Protein 1OKR (pdb70)

B-factor: mean 33.73, std 15.04, range [2.0, 93.76]

Nearest PDB structures (foldseek):
  1okr-assembly1_A  TM=1.008E+00  e=1.753E-20  Staphylococcus aureus
  1sd6-assembly1_B  TM=9.297E-01  e=2.238E-18  Staphylococcus aureus
  1sax-assembly1_A  TM=9.447E-01  e=5.534E-18  Staphylococcus aureus subsp. aureus N315
  1xsd-assembly1_A-2  TM=9.158E-01  e=4.256E-13  Staphylococcus aureus
  1sd4-assembly1_B  TM=8.110E-01  e=1.765E-12  Staphylococcus aureus

CATH classification: 1.10.10.10 (+1 more: 1.10.4040.10)

Solvent-accessible surface area: 14774 Å² total

Radius of gyration: 21.18 Å; Cα contacts (8 Å, |Δi|>4): 228; chains: 2; bounding box: 71×47×47 Å

InterPro domains:
  IPR005650 BlaI transcriptional regulatory family [PF03965] (8-121)
  IPR005650 BlaI transcriptional regulatory family [PIRSF019455] (1-123)
  IPR036388 Winged helix-like DNA-binding domain superfamily [G3DSA:1.10.10.10] (3-77)
  IPR036390 Winged helix DNA-binding domain superfamily [SSF46785] (6-122)

Structure (mmCIF, N/CA/C/O backbone):
data_1OKR
#
_entry.id   1OKR
#
_cell.length_a   66.050
_cell.length_b   73.360
_cell.length_c   74.680
_cell.angle_alpha   90.00
_cell.angle_beta   90.00
_cell.angle_gamma   90.00
#
_symmetry.space_group_name_H-M   'P 21 21 21'
#
loop_
_entity.id
_entity.type
_entity.pdbx_description
1 polymer 'METHICILLIN RESISTANCE REGULATORY PROTEIN MECI'
2 non-polymer GLYCEROL
3 non-polymer 'CHLORIDE ION'
4 water water
#
loop_
_atom_site.group_PDB
_atom_site.id
_atom_site.type_symbol
_atom_site.label_atom_id
_atom_site.label_alt_id
_atom_site.label_comp_id
_atom_site.label_asym_id
_atom_site.label_entity_id
_atom_site.label_seq_id
_atom_site.pdbx_PDB_ins_code
_atom_site.Cartn_x
_atom_site.Cartn_y
_atom_site.Cartn_z
_atom_site.occupancy
_atom_site.B_iso_or_equiv
_atom_site.auth_seq_id
_atom_site.auth_comp_id
_atom_site.auth_asym_id
_atom_site.auth_atom_id
_atom_site.pdbx_PDB_model_num
ATOM 1 N N . LYS A 1 4 ? 11.915 46.653 41.017 1.00 79.24 4 LYS A N 1
ATOM 2 C CA . LYS A 1 4 ? 10.703 47.535 41.079 1.00 80.54 4 LYS A CA 1
ATOM 3 C C . LYS A 1 4 ? 9.452 46.653 41.322 1.00 80.99 4 LYS A C 1
ATOM 4 O O . LYS A 1 4 ? 9.078 46.392 42.475 1.00 81.09 4 LYS A O 1
ATOM 10 N N . THR A 1 5 ? 8.812 46.202 40.242 1.00 81.07 5 THR A N 1
ATOM 11 C CA . THR A 1 5 ? 7.868 45.084 40.296 1.00 80.33 5 THR A CA 1
ATOM 12 C C . THR A 1 5 ? 8.818 43.864 40.256 1.00 80.90 5 THR A C 1
ATOM 13 O O . THR A 1 5 ? 9.014 43.244 39.204 1.00 79.64 5 THR A O 1
ATOM 17 N N . TYR A 1 6 ? 9.395 43.544 41.427 1.00 80.33 6 TYR A N 1
ATOM 18 C CA . TYR A 1 6 ? 10.754 42.954 41.531 1.00 78.01 6 TYR A CA 1
ATOM 19 C C . TYR A 1 6 ? 11.100 41.618 40.797 1.00 70.93 6 TYR A C 1
ATOM 20 O O . TYR A 1 6 ? 10.990 41.549 39.566 1.00 65.31 6 TYR A O 1
ATOM 29 N N . GLU A 1 7 ? 11.561 40.600 41.530 1.00 64.20 7 GLU A N 1
ATOM 30 C CA . GLU A 1 7 ? 12.016 39.348 40.930 1.00 60.25 7 GLU A CA 1
ATOM 31 C C . GLU A 1 7 ? 10.830 38.371 40.818 1.00 55.27 7 GLU A C 1
ATOM 32 O O . GLU A 1 7 ? 9.864 38.464 41.592 1.00 53.51 7 GLU A O 1
ATOM 38 N N . ILE A 1 8 ? 10.917 37.444 39.855 1.00 48.05 8 ILE A N 1
ATOM 39 C CA . ILE A 1 8 ? 9.813 36.536 39.499 1.00 40.71 8 ILE A CA 1
ATOM 40 C C . ILE A 1 8 ? 10.275 35.299 38.709 1.00 35.21 8 ILE A C 1
ATOM 41 O O . ILE A 1 8 ? 10.870 35.386 37.651 1.00 37.85 8 ILE A O 1
ATOM 46 N N . SER A 1 9 ? 9.948 34.134 39.229 1.00 30.75 9 SER A N 1
ATOM 47 C CA . SER A 1 9 ? 10.513 32.890 38.773 1.00 27.76 9 SER A CA 1
ATOM 48 C C . SER A 1 9 ? 9.701 32.315 37.625 1.00 26.78 9 SER A C 1
ATOM 49 O O . SER A 1 9 ? 8.595 32.729 37.370 1.00 30.59 9 SER A O 1
ATOM 52 N N . SER A 1 10 ? 10.233 31.299 36.979 1.00 23.75 10 SER A N 1
ATOM 53 C CA . SER A 1 10 ? 9.563 30.699 35.876 1.00 26.23 10 SER A CA 1
ATOM 54 C C . SER A 1 10 ? 8.149 30.258 36.261 1.00 24.86 10 SER A C 1
ATOM 55 O O . SER A 1 10 ? 7.216 30.518 35.534 1.00 26.69 10 SER A O 1
ATOM 58 N N . ALA A 1 11 ? 7.987 29.586 37.397 1.00 24.85 11 ALA A N 1
ATOM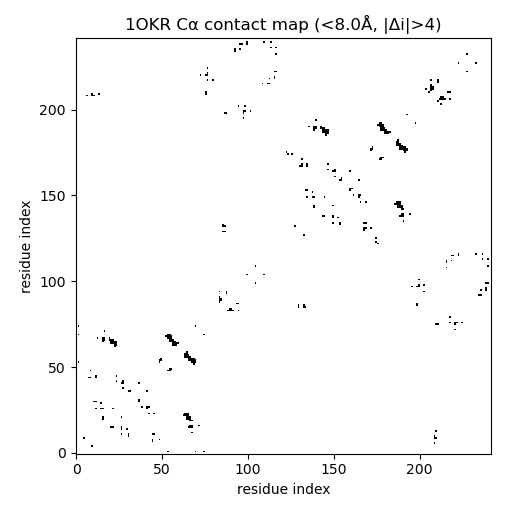 59 C CA . ALA A 1 11 ? 6.664 28.998 37.753 1.00 20.18 11 ALA A CA 1
ATOM 60 C C . ALA A 1 11 ? 5.655 30.058 38.164 1.00 17.97 11 ALA A C 1
ATOM 61 O O . ALA A 1 11 ? 4.490 29.877 37.992 1.00 24.71 11 ALA A O 1
ATOM 63 N N . GLU A 1 12 ? 6.128 31.146 38.753 1.00 18.67 12 GLU A N 1
ATOM 64 C CA . GLU A 1 12 ? 5.342 32.325 39.014 1.00 17.96 12 GLU A CA 1
ATOM 65 C C . GLU A 1 12 ? 4.861 32.975 37.729 1.00 18.93 12 GLU A C 1
ATOM 66 O O . GLU A 1 12 ? 3.756 33.461 37.638 1.00 14.14 12 GLU A O 1
ATOM 72 N N . TRP A 1 13 ? 5.694 33.001 36.705 1.00 21.60 13 TRP A N 1
ATOM 73 C CA . TRP A 1 13 ? 5.212 33.590 35.465 1.00 22.27 13 TRP A CA 1
ATOM 74 C C . TRP A 1 13 ? 3.951 32.860 35.011 1.00 20.17 13 TRP A C 1
ATOM 75 O O . TRP A 1 13 ? 3.089 33.430 34.420 1.00 19.35 13 TRP A O 1
ATOM 86 N N . GLU A 1 14 ? 3.878 31.575 35.284 1.00 16.91 14 GLU A N 1
ATOM 87 C CA . GLU A 1 14 ? 2.779 30.792 34.815 1.00 20.14 14 GLU A CA 1
ATOM 88 C C . GLU A 1 14 ? 1.493 31.058 35.525 1.00 20.16 14 GLU A C 1
ATOM 89 O O . GLU A 1 14 ? 0.405 31.041 34.926 1.00 26.28 14 GLU A O 1
ATOM 95 N N . VAL A 1 15 ? 1.612 31.218 36.833 1.00 21.37 15 VAL A N 1
ATOM 96 C CA . VAL A 1 15 ? 0.494 31.619 37.646 1.00 18.44 15 VAL A CA 1
ATOM 97 C C . VAL A 1 15 ? 0.118 33.020 37.233 1.00 15.92 15 VAL A C 1
ATOM 98 O O . VAL A 1 15 ? -1.038 33.255 36.956 1.00 13.04 15 VAL A O 1
ATOM 102 N N . MET A 1 16 ? 1.074 33.949 37.119 1.00 12.00 16 MET A N 1
ATOM 103 C CA . MET A 1 16 ? 0.687 35.309 36.764 1.00 14.41 16 MET A CA 1
ATOM 104 C C . MET A 1 16 ? -0.026 35.394 35.421 1.00 13.76 16 MET A C 1
ATOM 105 O O . MET A 1 16 ? -1.026 36.094 35.278 1.00 16.77 16 MET A O 1
ATOM 110 N N . ASN A 1 17 ? 0.442 34.623 34.458 1.00 16.01 17 ASN A N 1
ATOM 111 C CA . ASN A 1 17 ? -0.152 34.635 33.140 1.00 19.50 17 ASN A CA 1
ATOM 112 C C . ASN A 1 17 ? -1.582 34.168 33.162 1.00 15.99 17 ASN A C 1
ATOM 113 O O . ASN A 1 17 ? -2.362 34.629 32.374 1.00 17.45 17 ASN A O 1
ATOM 118 N N . ILE A 1 18 ? -1.915 33.275 34.079 1.00 16.00 18 ILE A N 1
ATOM 119 C CA . ILE A 1 18 ? -3.269 32.746 34.132 1.00 17.80 18 ILE A CA 1
ATOM 120 C C . ILE A 1 18 ? -4.168 33.816 34.713 1.00 17.67 18 ILE A C 1
ATOM 121 O O . ILE A 1 18 ? -5.244 34.080 34.195 1.00 24.35 18 ILE A O 1
ATOM 126 N N . ILE A 1 19 ? -3.702 34.427 35.787 1.00 17.56 19 ILE A N 1
ATOM 127 C CA . ILE A 1 19 ? -4.393 35.529 36.412 1.00 22.25 19 ILE A CA 1
ATOM 128 C C . ILE A 1 19 ? -4.662 36.727 35.472 1.00 24.58 19 ILE A C 1
ATOM 129 O O . ILE A 1 19 ? -5.779 37.205 35.412 1.00 23.12 19 ILE A O 1
ATOM 134 N N . TRP A 1 20 ? -3.663 37.199 34.730 1.00 25.92 20 TRP A N 1
ATOM 135 C CA . TRP A 1 20 ? -3.880 38.351 33.832 1.00 24.31 20 TRP A CA 1
ATOM 136 C C . TRP A 1 20 ? -4.855 38.053 32.731 1.00 26.49 20 TRP A C 1
ATOM 137 O O . TRP A 1 20 ? -5.570 38.947 32.273 1.00 30.64 20 TRP A O 1
ATOM 148 N N . MET A 1 21 ? -4.855 36.807 32.274 1.00 30.96 21 MET A N 1
ATOM 149 C CA . MET A 1 21 ? -5.774 36.387 31.216 1.00 35.10 21 MET A CA 1
ATOM 150 C C . MET A 1 21 ? -7.199 36.200 31.770 1.00 32.35 21 MET A C 1
ATOM 151 O O . MET A 1 21 ? -8.154 36.617 31.150 1.00 32.06 21 MET A O 1
ATOM 156 N N . LYS A 1 22 ? -7.335 35.641 32.966 1.00 30.56 22 LYS A N 1
ATOM 157 C CA . LYS A 1 22 ? -8.659 35.389 33.510 1.00 31.90 22 LYS A CA 1
ATOM 158 C C . LYS A 1 22 ? -9.179 36.568 34.338 1.00 31.60 22 LYS A C 1
ATOM 159 O O . LYS A 1 22 ? -10.367 36.591 34.650 1.00 28.89 22 LYS A O 1
ATOM 165 N N . LYS A 1 23 ? -8.315 37.540 34.677 1.00 30.46 23 LYS A N 1
ATOM 166 C CA . LYS A 1 23 ? -8.672 38.690 35.558 1.00 30.09 23 LYS A CA 1
ATOM 167 C C . LYS A 1 23 ? -8.929 38.377 37.052 1.00 29.84 23 LYS A C 1
ATOM 168 O O . LYS A 1 23 ? -8.326 39.023 37.919 1.00 27.69 23 LYS A O 1
ATOM 174 N N . TYR A 1 24 ? -9.866 37.461 37.349 1.00 29.60 24 TYR A N 1
ATOM 175 C CA . TYR A 1 24 ? -10.042 36.906 38.704 1.00 30.62 24 TYR A CA 1
ATOM 176 C C . TYR A 1 24 ? -9.978 35.380 38.616 1.00 31.65 24 TYR A C 1
ATOM 177 O O . TYR A 1 24 ? -10.606 34.792 37.747 1.00 35.10 24 TYR A O 1
ATOM 186 N N . ALA A 1 25 ? -9.217 34.733 39.490 1.00 27.36 25 ALA A N 1
ATOM 187 C CA . ALA A 1 25 ? -9.182 33.289 39.495 1.00 25.45 25 ALA A CA 1
ATOM 188 C C . ALA A 1 25 ? -8.941 32.731 40.884 1.00 25.60 25 ALA A C 1
ATOM 189 O O . ALA A 1 25 ? -8.050 33.219 41.585 1.00 24.33 25 ALA A O 1
ATOM 191 N N . SER A 1 26 ? -9.705 31.693 41.256 1.00 20.61 26 SER A N 1
ATOM 192 C CA . SER A 1 26 ? -9.469 30.962 42.494 1.00 21.57 26 SER A CA 1
ATOM 193 C C . SER A 1 26 ? -8.217 30.092 42.473 1.00 25.82 26 SER A C 1
ATOM 194 O O . SER A 1 26 ? -7.551 29.902 41.451 1.00 27.96 26 SER A O 1
ATOM 197 N N . ALA A 1 27 ? -7.891 29.568 43.642 1.00 27.57 27 ALA A N 1
ATOM 198 C CA . ALA A 1 27 ? -6.827 28.620 43.756 1.00 26.61 27 ALA A CA 1
ATOM 199 C C . ALA A 1 27 ? -7.113 27.437 42.826 1.00 26.91 27 ALA A C 1
ATOM 200 O O . ALA A 1 27 ? -6.271 27.074 41.981 1.00 25.70 27 ALA A O 1
ATOM 202 N N . ASN A 1 28 ? -8.294 26.840 42.985 1.00 23.77 28 ASN A N 1
ATOM 203 C CA . ASN A 1 28 ? -8.639 25.621 42.242 1.00 20.66 28 ASN A CA 1
ATOM 204 C C . ASN A 1 28 ? -8.642 25.819 40.732 1.00 16.39 28 ASN A C 1
ATOM 205 O O . ASN A 1 28 ? -8.264 24.926 39.974 1.00 16.61 28 ASN A O 1
ATOM 210 N N . ASN A 1 29 ? -8.975 27.022 40.291 1.00 18.32 29 ASN A N 1
ATOM 211 C CA . ASN A 1 29 ? -8.851 27.366 38.872 1.00 19.53 29 ASN A CA 1
ATOM 212 C C . ASN A 1 29 ? -7.392 27.289 38.496 1.00 22.64 29 ASN A C 1
ATOM 213 O O . ASN A 1 29 ? -7.054 26.598 37.543 1.00 27.48 29 ASN A O 1
ATOM 218 N N . ILE A 1 30 ? -6.531 27.974 39.260 1.00 17.83 30 ILE A N 1
ATOM 219 C CA . ILE A 1 30 ? -5.125 28.057 38.892 1.00 20.37 30 ILE A CA 1
ATOM 220 C C . ILE A 1 30 ? -4.515 26.666 38.842 1.00 21.21 30 ILE A C 1
ATOM 221 O O . ILE A 1 30 ? -3.743 26.371 37.949 1.00 21.68 30 ILE A O 1
ATOM 226 N N . ILE A 1 31 ? -4.911 25.813 39.784 1.00 22.58 31 ILE A N 1
ATOM 227 C CA . ILE A 1 31 ? -4.417 24.450 39.870 1.00 20.04 31 ILE A CA 1
ATOM 228 C C . ILE A 1 31 ? -4.839 23.746 38.616 1.00 21.76 31 ILE A C 1
ATOM 229 O O . ILE A 1 31 ? -4.030 23.063 38.013 1.00 21.49 31 ILE A O 1
ATOM 234 N N . GLU A 1 32 ? -6.114 23.895 38.227 1.00 21.00 32 GLU A N 1
ATOM 235 C CA . GLU A 1 32 ? -6.615 23.219 37.036 1.00 21.64 32 GLU A CA 1
ATOM 236 C C . GLU A 1 32 ? -5.817 23.547 35.759 1.00 24.83 32 GLU A C 1
ATOM 237 O O . GLU A 1 32 ? -5.380 22.622 35.042 1.00 28.10 32 GLU A O 1
ATOM 243 N N . GLU A 1 33 ? -5.626 24.841 35.473 1.00 22.79 33 GLU A N 1
ATOM 244 C CA . GLU A 1 33 ? -4.957 25.285 34.255 1.00 23.10 33 GLU A CA 1
ATOM 245 C C . GLU A 1 33 ? -3.497 24.907 34.276 1.00 26.50 33 GLU A C 1
ATOM 246 O O . GLU A 1 33 ? -2.948 24.393 33.296 1.00 29.39 33 GLU A O 1
ATOM 252 N N . ILE A 1 34 ? -2.836 25.201 35.388 1.00 25.70 34 ILE A N 1
ATOM 253 C CA . ILE A 1 34 ? -1.440 24.815 35.534 1.00 25.84 34 ILE A CA 1
ATOM 254 C C . ILE A 1 34 ? -1.281 23.343 35.231 1.00 26.23 34 ILE A C 1
ATOM 255 O O . ILE A 1 34 ? -0.323 22.953 34.538 1.00 24.32 34 ILE A O 1
ATOM 260 N N . GLN A 1 35 ? -2.248 22.531 35.682 1.00 25.20 35 GLN A N 1
ATOM 261 C CA . GLN A 1 35 ? -2.077 21.086 35.609 1.00 26.61 35 GLN A CA 1
ATOM 262 C C . GLN A 1 35 ? -2.351 20.511 34.216 1.00 25.45 35 GLN A C 1
ATOM 263 O O . GLN A 1 35 ? -2.076 19.348 33.965 1.00 23.96 35 GLN A O 1
ATOM 269 N N . MET A 1 36 ? -2.877 21.333 33.325 1.00 28.75 36 MET A N 1
ATOM 270 C CA . MET A 1 36 ? -3.029 20.965 31.912 1.00 35.60 36 MET A CA 1
ATOM 271 C C . MET A 1 36 ? -1.659 20.770 31.239 1.00 36.94 36 MET A C 1
ATOM 272 O O . MET A 1 36 ? -1.529 19.903 30.387 1.00 36.69 36 MET A O 1
ATOM 277 N N . GLN A 1 37 ? -0.637 21.526 31.652 1.00 38.16 37 GLN A N 1
ATOM 278 C CA . GLN A 1 37 ? 0.708 21.358 31.092 1.00 40.36 37 GLN A CA 1
ATOM 279 C C . GLN A 1 37 ? 1.804 20.952 32.087 1.00 39.53 37 GLN A C 1
ATOM 280 O O . GLN A 1 37 ? 2.930 20.707 31.676 1.00 37.89 37 GLN A O 1
ATOM 286 N N . LYS A 1 38 ? 1.493 20.904 33.384 1.00 38.64 38 LYS A N 1
ATOM 287 C CA . LYS A 1 38 ? 2.500 20.599 34.400 1.00 35.05 38 LYS A CA 1
ATOM 288 C C . LYS A 1 38 ? 2.038 19.588 35.423 1.00 32.34 38 LYS A C 1
ATOM 289 O O . LYS A 1 38 ? 0.924 19.635 35.935 1.00 32.48 38 LYS A O 1
ATOM 295 N N . ASP A 1 39 ? 2.958 18.710 35.750 1.00 30.67 39 ASP A N 1
ATOM 296 C CA . ASP A 1 39 ? 2.742 17.663 36.711 1.00 32.18 39 ASP A CA 1
ATOM 297 C C . ASP A 1 39 ? 3.112 18.182 38.098 1.00 30.02 39 ASP A C 1
ATOM 298 O O . ASP A 1 39 ? 3.860 17.551 38.831 1.00 28.83 39 ASP A O 1
ATOM 303 N N . TRP A 1 40 ? 2.554 19.327 38.457 1.00 26.58 40 TRP A N 1
ATOM 304 C CA . TRP A 1 40 ? 2.779 19.893 39.764 1.00 25.01 40 TRP A CA 1
ATOM 305 C C . TRP A 1 40 ? 1.610 19.531 40.656 1.00 24.24 40 TRP A C 1
ATOM 306 O O . TRP A 1 40 ? 0.462 19.509 40.222 1.00 25.66 40 TRP A O 1
ATOM 317 N N . SER A 1 41 ? 1.923 19.232 41.905 1.00 21.38 41 SER A N 1
ATOM 318 C CA . SER A 1 41 ? 0.919 18.865 42.888 1.00 21.25 41 SER A CA 1
ATOM 319 C C . SER A 1 41 ? 0.191 20.145 43.316 1.00 20.30 41 SER A C 1
ATOM 320 O O . SER A 1 41 ? 0.707 21.249 43.076 1.00 19.06 41 SER A O 1
ATOM 323 N N . PRO A 1 42 ? -0.987 20.011 43.925 1.00 13.70 42 PRO A N 1
ATOM 324 C CA . PRO A 1 42 ? -1.735 21.161 44.447 1.00 16.00 42 PRO A CA 1
ATOM 325 C C . PRO A 1 42 ? -0.936 21.995 45.454 1.00 19.11 42 PRO A C 1
ATOM 326 O O . PRO A 1 42 ? -1.014 23.225 45.409 1.00 19.87 42 PRO A O 1
ATOM 330 N N . LYS A 1 43 ? -0.183 21.339 46.338 1.00 19.91 43 LYS A N 1
ATOM 331 C CA . LYS A 1 43 ? 0.608 22.063 47.347 1.00 22.04 43 LYS A CA 1
ATOM 332 C C . LYS A 1 43 ? 1.699 22.939 46.724 1.00 18.41 43 LYS A C 1
ATOM 333 O O . LYS A 1 43 ? 1.799 24.086 47.057 1.00 19.80 43 LYS A O 1
ATOM 339 N N . THR A 1 44 ? 2.487 22.394 45.808 1.00 19.24 44 THR A N 1
ATOM 340 C CA . THR A 1 44 ? 3.426 23.183 45.001 1.00 16.62 44 THR A CA 1
ATOM 341 C C . THR A 1 44 ? 2.683 24.366 44.346 1.00 19.94 44 THR A C 1
ATOM 342 O O . THR A 1 44 ? 3.227 25.432 44.258 1.00 18.36 44 THR A O 1
ATOM 346 N N . ILE A 1 45 ? 1.439 24.204 43.889 1.00 14.89 45 ILE A N 1
ATOM 347 C CA . ILE A 1 45 ? 0.825 25.342 43.204 1.00 14.50 45 ILE A CA 1
ATOM 348 C C . ILE A 1 45 ? 0.379 26.382 44.205 1.00 15.81 45 ILE A C 1
ATOM 349 O O . ILE A 1 45 ? 0.588 27.605 44.016 1.00 16.87 45 ILE A O 1
ATOM 354 N N . ARG A 1 46 ? -0.205 25.887 45.299 1.00 20.23 46 ARG A N 1
ATOM 355 C CA . ARG A 1 46 ? -0.812 26.726 46.307 1.00 16.40 46 ARG A CA 1
ATOM 356 C C . ARG A 1 46 ? 0.261 27.569 46.948 1.00 17.38 46 ARG A C 1
ATOM 357 O O . ARG A 1 46 ? -0.003 28.644 47.405 1.00 29.15 46 ARG A O 1
ATOM 365 N N . THR A 1 47 ? 1.477 27.071 46.977 1.00 21.76 47 THR A N 1
ATOM 366 C CA . THR A 1 47 ? 2.634 27.772 47.526 1.00 18.37 47 THR A CA 1
ATOM 367 C C . THR A 1 47 ? 3.121 28.860 46.570 1.00 17.86 47 THR A C 1
ATOM 368 O O . THR A 1 47 ? 3.628 29.889 47.017 1.00 20.83 47 THR A O 1
ATOM 372 N N . LEU A 1 48 ? 3.032 28.624 45.262 1.00 11.70 48 LEU A N 1
ATOM 373 C CA . LEU A 1 48 ? 3.256 29.705 44.329 1.00 15.45 48 LEU A CA 1
ATOM 374 C C . LEU A 1 48 ? 2.247 30.863 44.545 1.00 18.42 48 LEU A C 1
ATOM 375 O O . LEU A 1 48 ? 2.656 32.019 44.534 1.00 19.27 48 LEU A O 1
ATOM 380 N N . ILE A 1 49 ? 0.952 30.548 44.751 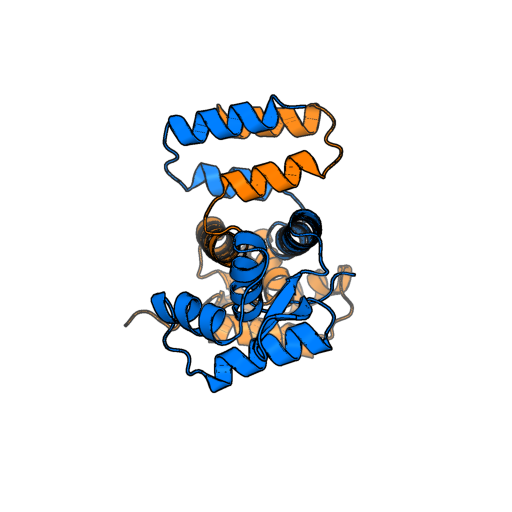1.00 16.92 49 ILE A N 1
ATOM 381 C CA . ILE A 1 49 ? -0.050 31.596 44.952 1.00 15.73 49 ILE A CA 1
ATOM 382 C C . ILE A 1 49 ? 0.288 32.362 46.221 1.00 13.76 49 ILE A C 1
ATOM 383 O O . ILE A 1 49 ? 0.251 33.561 46.209 1.00 19.81 49 ILE A O 1
ATOM 388 N N . THR A 1 50 ? 0.673 31.648 47.277 1.00 17.66 50 THR A N 1
ATOM 389 C CA . THR A 1 50 ? 0.937 32.188 48.598 1.00 16.92 50 THR A CA 1
ATOM 390 C C . THR A 1 50 ? 2.097 33.191 48.566 1.00 19.33 50 THR A C 1
ATOM 391 O O . THR A 1 50 ? 1.968 34.322 49.059 1.00 16.95 50 THR A O 1
ATOM 395 N N . ARG A 1 51 ? 3.217 32.798 47.969 1.00 22.35 51 ARG A N 1
ATOM 396 C CA . ARG A 1 51 ? 4.374 33.687 47.808 1.00 26.86 51 ARG A CA 1
ATOM 397 C C . ARG A 1 51 ? 3.999 34.944 46.988 1.00 27.67 51 ARG A C 1
ATOM 398 O O . ARG A 1 51 ? 4.318 36.050 47.387 1.00 31.66 51 ARG A O 1
ATOM 406 N N . LEU A 1 52 ? 3.320 34.782 45.856 1.00 20.78 52 LEU A N 1
ATOM 407 C CA . LEU A 1 52 ? 2.991 35.934 45.037 1.00 20.44 52 LEU A CA 1
ATOM 408 C C . LEU A 1 52 ? 2.026 36.887 45.752 1.00 19.52 52 LEU A C 1
ATOM 409 O O . LEU A 1 52 ? 2.068 38.100 45.582 1.00 18.62 52 LEU A O 1
ATOM 414 N N . TYR A 1 53 ? 1.140 36.324 46.537 1.00 18.45 53 TYR A N 1
ATOM 415 C CA . TYR A 1 53 ? 0.308 37.128 47.409 1.00 25.05 53 TYR A CA 1
ATOM 416 C C . TYR A 1 53 ? 1.166 37.908 48.472 1.00 24.64 53 TYR A C 1
ATOM 417 O O . TYR A 1 53 ? 1.075 39.123 48.592 1.00 18.86 53 TYR A O 1
ATOM 426 N N . LYS A 1 54 ? 2.044 37.197 49.179 1.00 30.02 54 LYS A N 1
ATOM 427 C CA . LYS A 1 54 ? 2.947 37.821 50.174 1.00 32.10 54 LYS A CA 1
ATOM 428 C C . LYS A 1 54 ? 3.923 38.847 49.569 1.00 30.77 54 LYS A C 1
ATOM 429 O O . LYS A 1 54 ? 4.249 39.842 50.207 1.00 34.54 54 LYS A O 1
ATOM 435 N N . LYS A 1 55 ? 4.384 38.595 48.352 1.00 30.11 55 LYS A N 1
ATOM 436 C CA . LYS A 1 55 ? 5.407 39.423 47.720 1.00 32.34 55 LYS A CA 1
ATOM 437 C C . LYS A 1 55 ? 4.703 40.707 47.215 1.00 31.87 55 LYS A C 1
ATOM 438 O O . LYS A 1 55 ? 5.385 41.680 46.874 1.00 34.66 55 LYS A O 1
ATOM 444 N N . GLY A 1 56 ? 3.363 40.689 47.152 1.00 29.20 56 GLY A N 1
ATOM 445 C CA . GLY A 1 56 ? 2.551 41.854 46.787 1.00 26.22 56 GLY A CA 1
ATOM 446 C C . GLY A 1 56 ? 2.098 41.862 45.346 1.00 27.88 56 GLY A C 1
ATOM 447 O O . GLY A 1 56 ? 1.566 42.855 44.860 1.00 28.24 56 GLY A O 1
ATOM 448 N N . PHE A 1 57 ? 2.349 40.762 44.634 1.00 28.04 57 PHE A N 1
ATOM 449 C CA . PHE A 1 57 ? 2.111 40.693 43.198 1.00 26.35 57 PHE A CA 1
ATOM 450 C C . PHE A 1 57 ? 0.640 40.542 42.826 1.00 25.11 57 PHE A C 1
ATOM 451 O O . PHE A 1 57 ? 0.206 40.980 41.734 1.00 19.27 57 PHE A O 1
ATOM 459 N N . ILE A 1 58 ? -0.097 39.885 43.714 1.00 23.20 58 ILE A N 1
ATOM 460 C CA . ILE A 1 58 ? -1.518 39.616 43.525 1.00 24.71 58 ILE A CA 1
ATOM 461 C C . ILE A 1 58 ? -2.268 39.836 44.868 1.00 27.70 58 ILE A C 1
ATOM 462 O O . ILE A 1 58 ? -1.645 39.868 45.949 1.00 28.93 58 ILE A O 1
ATOM 467 N N . ASP A 1 59 ? -3.587 40.006 44.795 1.00 25.99 59 ASP A N 1
ATOM 468 C CA . ASP A 1 59 ? -4.422 40.167 45.986 1.00 25.42 59 ASP A CA 1
ATOM 469 C C . ASP A 1 59 ? -5.690 39.312 45.781 1.00 24.74 59 ASP A C 1
ATOM 470 O O . ASP A 1 59 ? -5.725 38.491 44.874 1.00 25.10 59 ASP A O 1
ATOM 475 N N . ARG A 1 60 ? -6.732 39.500 46.585 1.00 29.54 60 ARG A N 1
ATOM 476 C CA . ARG A 1 60 ? -7.882 38.596 46.548 1.00 30.91 60 ARG A CA 1
ATOM 477 C C . ARG A 1 60 ? -9.111 39.121 47.273 1.00 33.99 60 ARG A C 1
ATOM 478 O O . ARG A 1 60 ? -8.989 39.720 48.335 1.00 31.61 60 ARG A O 1
ATOM 486 N N . LYS A 1 61 ? -10.278 38.874 46.666 1.00 40.69 61 LYS A N 1
ATOM 487 C CA . LYS A 1 61 ? -11.619 39.151 47.213 1.00 45.15 61 LYS A CA 1
ATOM 488 C C . LYS A 1 61 ? -12.279 37.804 47.548 1.00 48.50 61 LYS A C 1
ATOM 489 O O . LYS A 1 61 ? -11.921 36.793 46.961 1.00 49.28 61 LYS A O 1
ATOM 495 N N . LYS A 1 62 ? -13.265 37.788 48.450 1.00 51.59 62 LYS A N 1
ATOM 496 C CA . LYS A 1 62 ? -13.889 36.523 48.875 1.00 52.18 62 LYS A CA 1
ATOM 497 C C . LYS A 1 62 ? -15.310 36.423 48.343 1.00 53.46 62 LYS A C 1
ATOM 498 O O . LYS A 1 62 ? -16.270 36.692 49.059 1.00 58.35 62 LYS A O 1
ATOM 504 N N . ASP A 1 63 ? -15.421 36.056 47.067 1.00 53.52 63 ASP A N 1
ATOM 505 C CA . ASP A 1 63 ? -16.695 35.785 46.411 1.00 53.12 63 ASP A CA 1
ATOM 506 C C . ASP A 1 63 ? -17.112 34.331 46.701 1.00 52.93 63 ASP A C 1
ATOM 507 O O . ASP A 1 63 ? -16.352 33.395 46.379 1.00 48.99 63 ASP A O 1
ATOM 512 N N . ASN A 1 64 ? -18.325 34.163 47.262 1.00 51.05 64 ASN A N 1
ATOM 513 C CA . ASN A 1 64 ? -18.757 32.921 47.932 1.00 51.36 64 ASN A CA 1
ATOM 514 C C . ASN A 1 64 ? -18.147 32.891 49.349 1.00 49.90 64 ASN A C 1
ATOM 515 O O . ASN A 1 64 ? -18.212 33.900 50.070 1.00 50.78 64 ASN A O 1
ATOM 520 N N . LYS A 1 65 ? -17.588 31.757 49.768 1.00 47.24 65 LYS A N 1
ATOM 521 C CA . LYS A 1 65 ? -16.495 31.786 50.752 1.00 46.78 65 LYS A CA 1
ATOM 522 C C . LYS A 1 65 ? -15.176 31.516 50.019 1.00 44.74 65 LYS A C 1
ATOM 523 O O . LYS A 1 65 ? -14.180 31.082 50.619 1.00 42.68 65 LYS A O 1
ATOM 529 N N . ILE A 1 66 ? -15.153 31.820 48.724 1.00 43.05 66 ILE A N 1
ATOM 530 C CA . ILE A 1 66 ? -14.049 31.391 47.872 1.00 41.79 66 ILE A CA 1
ATOM 531 C C . ILE A 1 66 ? -13.183 32.566 47.452 1.00 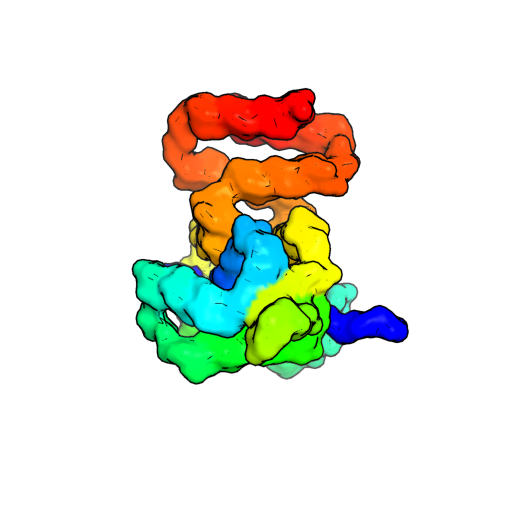38.34 66 ILE A C 1
ATOM 532 O O . ILE A 1 66 ? -13.650 33.499 46.826 1.00 41.19 66 ILE A O 1
ATOM 537 N N . PHE A 1 67 ? -11.911 32.513 47.800 1.00 36.26 67 PHE A N 1
ATOM 538 C CA . PHE A 1 67 ? -10.987 33.591 47.454 1.00 36.96 67 PHE A CA 1
ATOM 539 C C . PHE A 1 67 ? -10.748 33.603 45.939 1.00 33.56 67 PHE A C 1
ATOM 540 O O . PHE A 1 67 ? -10.530 32.533 45.351 1.00 30.73 67 PHE A O 1
ATOM 548 N N . GLN A 1 68 ? -10.800 34.806 45.337 1.00 29.62 68 GLN A N 1
ATOM 549 C CA . GLN A 1 68 ? -10.492 35.037 43.922 1.00 28.09 68 GLN A CA 1
ATOM 550 C C . GLN A 1 68 ? -9.328 36.045 43.766 1.00 28.06 68 GLN A C 1
ATOM 551 O O . GLN A 1 68 ? -9.437 37.200 44.188 1.00 28.28 68 GLN A O 1
ATOM 557 N N . TYR A 1 69 ? -8.225 35.592 43.160 1.00 22.20 69 TYR A N 1
ATOM 558 C CA . TYR A 1 69 ? -6.989 36.370 43.095 1.00 21.48 69 TYR A CA 1
ATOM 559 C C . TYR A 1 69 ? -6.927 37.204 41.836 1.00 23.56 69 TYR A C 1
ATOM 560 O O . TYR A 1 69 ? -7.410 36.778 40.781 1.00 22.77 69 TYR A O 1
ATOM 569 N N . TYR A 1 70 ? -6.329 38.389 41.956 1.00 23.68 70 TYR A N 1
ATOM 570 C CA . TYR A 1 70 ? -6.174 39.311 40.827 1.00 22.35 70 TYR A CA 1
ATOM 571 C C . TYR A 1 70 ? -4.846 39.994 40.967 1.00 20.46 70 TYR A C 1
ATOM 572 O O . TYR A 1 70 ? -4.328 40.105 42.067 1.00 21.01 70 TYR A O 1
ATOM 581 N N . SER A 1 71 ? -4.333 40.468 39.841 1.00 21.32 71 SER A N 1
ATOM 582 C CA . SER A 1 71 ? -3.048 41.123 39.764 1.00 20.59 71 SER A CA 1
ATOM 583 C C . SER A 1 71 ? -3.047 42.520 40.368 1.00 19.35 71 SER A C 1
ATOM 584 O O . SER A 1 71 ? -4.039 43.238 40.264 1.00 19.32 71 SER A O 1
ATOM 587 N N . LEU A 1 72 ? -1.941 42.876 41.026 1.00 21.14 72 LEU A N 1
ATOM 588 C CA . LEU A 1 72 ? -1.671 44.252 41.490 1.00 21.51 72 LEU A CA 1
ATOM 589 C C . LEU A 1 72 ? -0.534 44.863 40.684 1.00 20.39 72 LEU A C 1
ATOM 590 O O . LEU A 1 72 ? -0.100 45.985 40.958 1.00 19.91 72 LEU A O 1
ATOM 595 N N . VAL A 1 73 ? -0.022 44.082 39.732 1.00 20.74 73 VAL A N 1
ATOM 596 C CA . VAL A 1 73 ? 1.007 44.511 38.797 1.00 20.01 73 VAL A CA 1
ATOM 597 C C . VAL A 1 73 ? 0.461 44.697 37.358 1.00 18.38 73 VAL A C 1
ATOM 598 O O . VAL A 1 73 ? -0.266 43.868 36.854 1.00 21.41 73 VAL A O 1
ATOM 602 N N . GLU A 1 74 ? 0.830 45.781 36.696 1.00 20.47 74 GLU A N 1
ATOM 603 C CA . GLU A 1 74 ? 0.505 45.967 35.267 1.00 22.31 74 GLU A CA 1
ATOM 604 C C . GLU A 1 74 ? 1.292 44.975 34.446 1.00 20.75 74 GLU A C 1
ATOM 605 O O . GLU A 1 74 ? 2.542 45.006 34.470 1.00 21.55 74 GLU A O 1
ATOM 611 N N . GLU A 1 75 ? 0.578 44.131 33.706 1.00 16.12 75 GLU A N 1
ATOM 612 C CA . GLU A 1 75 ? 1.200 43.086 32.890 1.00 14.79 75 GLU A CA 1
ATOM 613 C C . GLU A 1 75 ? 2.281 43.612 31.952 1.00 16.89 75 GLU A C 1
ATOM 614 O O . GLU A 1 75 ? 3.392 43.039 31.900 1.00 17.45 75 GLU A O 1
ATOM 620 N N . SER A 1 76 ? 1.959 44.681 31.220 1.00 13.77 76 SER A N 1
ATOM 621 C CA . SER A 1 76 ? 2.839 45.204 30.187 1.00 19.26 76 SER A CA 1
ATOM 622 C C . SER A 1 76 ? 4.095 45.806 30.774 1.00 22.51 76 SER A C 1
ATOM 623 O O . SER A 1 76 ? 5.153 45.723 30.151 1.00 24.24 76 SER A O 1
ATOM 626 N N . ASP A 1 77 ? 3.978 46.402 31.959 1.00 23.00 77 ASP A N 1
ATOM 627 C CA . ASP A 1 77 ? 5.117 46.994 32.653 1.00 23.38 77 ASP A CA 1
ATOM 628 C C . ASP A 1 77 ? 6.120 45.990 33.168 1.00 24.41 77 ASP A C 1
ATOM 629 O O . ASP A 1 77 ? 7.340 46.210 33.062 1.00 24.62 77 ASP A O 1
ATOM 634 N N . ILE A 1 78 ? 5.630 44.919 33.798 1.00 22.63 78 ILE A N 1
ATOM 635 C CA . ILE A 1 78 ? 6.537 43.931 34.341 1.00 22.24 78 ILE A CA 1
ATOM 636 C C . ILE A 1 78 ? 7.133 43.086 33.210 1.00 19.75 78 ILE A C 1
ATOM 637 O O . ILE A 1 78 ? 8.277 42.684 33.292 1.00 20.29 78 ILE A O 1
ATOM 642 N N . LYS A 1 79 ? 6.407 42.902 32.120 1.00 17.21 79 LYS A N 1
ATOM 643 C CA . LYS A 1 79 ? 6.938 42.154 30.988 1.00 16.28 79 LYS A CA 1
ATOM 644 C C . LYS A 1 79 ? 8.050 42.901 30.209 1.00 20.66 79 LYS A C 1
ATOM 645 O O . LYS A 1 79 ? 9.082 42.305 29.833 1.00 18.17 79 LYS A O 1
ATOM 651 N N . TYR A 1 80 ? 7.830 44.190 29.973 1.00 18.61 80 TYR A N 1
ATOM 652 C CA . TYR A 1 80 ? 8.818 45.061 29.365 1.00 22.25 80 TYR A CA 1
ATOM 653 C C . TYR A 1 80 ? 10.085 45.180 30.215 1.00 23.78 80 TYR A C 1
ATOM 654 O O . TYR A 1 80 ? 11.204 45.131 29.693 1.00 24.21 80 TYR A O 1
ATOM 663 N N . LYS A 1 81 ? 9.920 45.362 31.518 1.00 23.87 81 LYS A N 1
ATOM 664 C CA . LYS A 1 81 ? 11.090 45.455 32.401 1.00 26.82 81 LYS A CA 1
ATOM 665 C C . LYS A 1 81 ? 11.851 44.136 32.372 1.00 23.89 81 LYS A C 1
ATOM 666 O O . LYS A 1 81 ? 13.065 44.104 32.154 1.00 24.34 81 LYS A O 1
ATOM 672 N N . THR A 1 82 ? 11.132 43.034 32.549 1.00 20.82 82 THR A N 1
ATOM 673 C CA . THR A 1 82 ? 11.731 41.721 32.423 1.00 18.19 82 THR A CA 1
ATOM 674 C C . THR A 1 82 ? 12.522 41.538 31.084 1.00 21.37 82 THR A C 1
ATOM 675 O O . THR A 1 82 ? 13.717 41.131 31.076 1.00 18.55 82 THR A O 1
ATOM 679 N N . SER A 1 83 ? 11.875 41.869 29.965 1.00 18.29 83 SER A N 1
ATOM 680 C CA . SER A 1 83 ? 12.515 41.781 28.653 1.00 18.00 83 SER A CA 1
ATOM 681 C C . SER A 1 83 ? 13.772 42.616 28.608 1.00 18.94 83 SER A C 1
ATOM 682 O O . SER A 1 83 ? 14.716 42.291 27.918 1.00 20.29 83 SER A O 1
ATOM 685 N N . LYS A 1 84 ? 13.797 43.704 29.335 1.00 22.66 84 LYS A N 1
ATOM 686 C CA . LYS A 1 84 ? 14.956 44.593 29.281 1.00 24.06 84 LYS A CA 1
ATOM 687 C C . LYS A 1 84 ? 16.102 43.988 30.064 1.00 23.92 84 LYS A C 1
ATOM 688 O O . LYS A 1 84 ? 17.242 44.061 29.632 1.00 24.82 84 LYS A O 1
ATOM 694 N N . ASN A 1 85 ? 15.810 43.379 31.206 1.00 22.44 85 ASN A N 1
ATOM 695 C CA . ASN A 1 85 ? 16.862 42.709 31.969 1.00 22.40 85 ASN A CA 1
ATOM 696 C C . ASN A 1 85 ? 17.460 41.555 31.188 1.00 21.02 85 ASN A C 1
ATOM 697 O O . ASN A 1 85 ? 18.680 41.398 31.166 1.00 23.67 85 ASN A O 1
ATOM 702 N N . PHE A 1 86 ? 16.593 40.783 30.540 1.00 16.77 86 PHE A N 1
ATOM 703 C CA . PHE A 1 86 ? 16.953 39.693 29.659 1.00 15.92 86 PHE A CA 1
ATOM 704 C C . PHE A 1 86 ? 17.853 40.094 28.478 1.00 19.16 86 PHE A C 1
ATOM 705 O O . PHE A 1 86 ? 18.856 39.438 28.190 1.00 22.22 86 PHE A O 1
ATOM 713 N N . ILE A 1 87 ? 17.477 41.146 27.769 1.00 22.19 87 ILE A N 1
ATOM 714 C CA . ILE A 1 87 ? 18.266 41.647 26.637 1.00 21.91 87 ILE A CA 1
ATOM 715 C C . ILE A 1 87 ? 19.610 42.167 27.125 1.00 21.80 87 ILE A C 1
ATOM 716 O O . ILE A 1 87 ? 20.585 42.007 26.436 1.00 25.42 87 ILE A O 1
ATOM 721 N N . ASN A 1 88 ? 19.682 42.768 28.309 1.00 23.11 88 ASN A N 1
ATOM 722 C CA . ASN A 1 88 ? 20.977 43.237 28.830 1.00 26.44 88 ASN A CA 1
ATOM 723 C C . ASN A 1 88 ? 21.843 42.038 29.213 1.00 26.28 88 ASN A C 1
ATOM 724 O O . ASN A 1 88 ? 23.049 42.052 29.012 1.00 29.71 88 ASN A O 1
ATOM 729 N N . LYS A 1 89 ? 21.207 41.006 29.767 1.00 23.57 89 LYS A N 1
ATOM 730 C CA . LYS A 1 89 ? 21.887 39.816 30.243 1.00 22.57 89 LYS A CA 1
ATOM 731 C C . LYS A 1 89 ? 22.487 38.992 29.105 1.00 24.65 89 LYS A C 1
ATOM 732 O O . LYS A 1 89 ? 23.622 38.562 29.212 1.00 23.99 89 LYS A O 1
ATOM 738 N N . VAL A 1 90 ? 21.707 38.756 28.044 1.00 23.56 90 VAL A N 1
ATOM 739 C CA . VAL A 1 90 ? 22.121 37.874 26.931 1.00 22.61 90 VAL A CA 1
ATOM 740 C C . VAL A 1 90 ? 22.795 38.541 25.705 1.00 25.43 90 VAL A C 1
ATOM 741 O O . VAL A 1 90 ? 23.812 38.037 25.157 1.00 19.40 90 VAL A O 1
ATOM 745 N N . TYR A 1 91 ? 22.228 39.670 25.280 1.00 26.74 91 TYR A N 1
ATOM 746 C CA . TYR A 1 91 ? 22.596 40.273 24.005 1.00 28.20 91 TYR A CA 1
ATOM 747 C C . TYR A 1 91 ? 23.328 41.583 24.113 1.00 30.83 91 TYR A C 1
ATOM 748 O O . TYR A 1 91 ? 23.058 42.470 23.331 1.00 37.49 91 TYR A O 1
ATOM 757 N N . LYS A 1 92 ? 24.232 41.733 25.060 1.00 35.80 92 LYS A N 1
ATOM 758 C CA . LYS A 1 92 ? 25.030 42.973 25.173 1.00 42.14 92 LYS A CA 1
ATOM 759 C C . LYS A 1 92 ? 24.234 44.324 25.215 1.00 44.68 92 LYS A C 1
ATOM 760 O O . LYS A 1 92 ? 24.789 45.384 24.840 1.00 43.88 92 LYS A O 1
ATOM 766 N N . GLY A 1 93 ? 22.959 44.283 25.640 1.00 43.42 93 GLY A N 1
ATOM 767 C CA . GLY A 1 93 ? 22.121 45.480 25.761 1.00 41.88 93 GLY A CA 1
ATOM 768 C C . GLY A 1 93 ? 21.485 46.023 24.469 1.00 41.90 93 GLY A C 1
ATOM 769 O O . GLY A 1 93 ? 21.137 47.230 24.439 1.00 41.41 93 GLY A O 1
ATOM 770 N N . GLY A 1 94 ? 21.337 45.149 23.438 1.00 38.34 94 GLY A N 1
ATOM 771 C CA . GLY A 1 94 ? 20.720 45.457 22.138 1.00 32.62 94 GLY A CA 1
ATOM 772 C C . GLY A 1 94 ? 19.497 44.607 21.711 1.00 27.54 94 GLY A C 1
ATOM 773 O O . GLY A 1 94 ? 19.632 43.461 21.270 1.00 26.41 94 GLY A O 1
ATOM 774 N N . PHE A 1 95 ? 18.309 45.205 21.786 1.00 20.83 95 PHE A N 1
ATOM 775 C CA . PHE A 1 95 ? 17.087 44.657 21.192 1.00 20.87 95 PHE A CA 1
ATOM 776 C C . PHE A 1 95 ? 17.227 44.273 19.725 1.00 22.17 95 PHE A C 1
ATOM 777 O O . PHE A 1 95 ? 16.619 43.324 19.261 1.00 23.56 95 PHE A O 1
ATOM 785 N N . ASN A 1 96 ? 18.049 45.017 19.008 1.00 23.80 96 ASN A N 1
ATOM 786 C CA . ASN A 1 96 ? 18.219 44.835 17.592 1.00 25.29 96 ASN A CA 1
ATOM 787 C C . ASN A 1 96 ? 18.997 43.562 17.348 1.00 21.91 96 ASN A C 1
ATOM 788 O O . ASN A 1 96 ? 18.679 42.821 16.442 1.00 19.53 96 ASN A O 1
ATOM 793 N N . SER A 1 97 ? 19.987 43.296 18.189 1.00 22.45 97 SER A N 1
ATOM 794 C CA . SER A 1 97 ? 20.684 42.004 18.214 1.00 24.44 97 SER A CA 1
ATOM 795 C C . SER A 1 97 ? 19.724 40.814 18.437 1.00 24.05 97 SER A C 1
ATOM 796 O O . SER A 1 97 ? 19.909 39.755 17.862 1.00 24.06 97 SER A O 1
ATOM 799 N N . LEU A 1 98 ? 18.745 41.001 19.316 1.00 23.85 98 LEU A N 1
ATOM 800 C CA . LEU A 1 98 ? 17.773 39.973 19.627 1.00 26.75 98 LEU A CA 1
ATOM 801 C C . LEU A 1 98 ? 16.967 39.664 18.407 1.00 27.05 98 LEU A C 1
ATOM 802 O O . LEU A 1 98 ? 16.775 38.516 18.087 1.00 23.31 98 LEU A O 1
ATOM 807 N N . VAL A 1 99 ? 16.472 40.702 17.743 1.00 26.07 99 VAL A N 1
ATOM 808 C CA . VAL A 1 99 ? 15.636 40.480 16.577 1.00 27.00 99 VAL A CA 1
ATOM 809 C C . VAL A 1 99 ? 16.406 39.901 15.382 1.00 27.76 99 VAL A C 1
ATOM 810 O O . VAL A 1 99 ? 15.899 39.074 14.672 1.00 28.30 99 VAL A O 1
ATOM 814 N N . LEU A 1 100 ? 17.645 40.323 15.198 1.00 29.09 100 LEU A N 1
ATOM 815 C CA . LEU A 1 100 ? 18.495 39.831 14.132 1.00 29.35 100 LEU A CA 1
ATOM 816 C C . LEU A 1 100 ? 18.714 38.366 14.369 1.00 28.81 100 LEU A C 1
ATOM 817 O O . LEU A 1 100 ? 18.661 37.563 13.428 1.00 27.41 100 LEU A O 1
ATOM 822 N N . ASN A 1 101 ? 18.947 38.010 15.633 1.00 26.37 101 ASN A N 1
ATOM 823 C CA . ASN A 1 101 ? 19.129 36.599 15.994 1.00 25.46 101 ASN A CA 1
ATOM 824 C C . ASN A 1 101 ? 17.868 35.795 15.675 1.00 25.97 101 ASN A C 1
ATOM 825 O O . ASN A 1 101 ? 17.930 34.751 15.017 1.00 27.73 101 ASN A O 1
ATOM 830 N N . PHE A 1 102 ? 16.715 36.311 16.066 1.00 23.44 102 PHE A N 1
ATOM 831 C CA . PHE A 1 102 ? 15.508 35.531 15.938 1.00 27.46 102 PHE A CA 1
ATOM 832 C C . PHE A 1 102 ? 15.193 35.284 14.483 1.00 31.99 102 PHE A C 1
ATOM 833 O O . PHE A 1 102 ? 15.102 34.157 14.051 1.00 33.65 102 PHE A O 1
ATOM 841 N N . VAL A 1 103 ? 15.015 36.372 13.749 1.00 35.69 103 VAL A N 1
ATOM 842 C CA . VAL A 1 103 ? 14.868 36.365 12.306 1.00 38.92 103 VAL A CA 1
ATOM 843 C C . VAL A 1 103 ? 15.926 35.545 11.550 1.00 38.35 103 VAL A C 1
ATOM 844 O O . VAL A 1 103 ? 15.570 34.801 10.670 1.00 34.65 103 VAL A O 1
ATOM 848 N N . GLU A 1 104 ? 17.212 35.646 11.891 1.00 41.97 104 GLU A N 1
ATOM 849 C CA . GLU A 1 104 ? 18.228 34.863 11.149 1.00 41.24 104 GLU A CA 1
ATOM 850 C C . GLU A 1 104 ? 17.966 33.379 11.321 1.00 40.27 104 GLU A C 1
ATOM 851 O O . GLU A 1 104 ? 18.441 32.565 10.509 1.00 42.84 104 GLU A O 1
ATOM 857 N N . LYS A 1 105 ? 17.165 33.036 12.337 1.00 36.31 105 LYS A N 1
ATOM 858 C CA . LYS A 1 105 ? 16.992 31.647 12.748 1.00 34.60 105 LYS A CA 1
ATOM 859 C C . LYS A 1 105 ? 15.578 31.047 12.630 1.00 35.34 105 LYS A C 1
ATOM 860 O O . LYS A 1 105 ? 15.441 29.872 12.296 1.00 29.34 105 LYS A O 1
ATOM 866 N N . GLU A 1 106 ? 14.521 31.797 12.897 1.00 38.76 106 GLU A N 1
ATOM 867 C CA . GLU A 1 106 ? 13.200 31.243 12.605 1.00 44.37 106 GLU A CA 1
ATOM 868 C C . GLU A 1 106 ? 12.764 31.460 11.149 1.00 44.99 106 GLU A C 1
ATOM 869 O O . GLU A 1 106 ? 13.171 32.420 10.482 1.00 47.25 106 GLU A O 1
ATOM 875 N N . ASP A 1 107 ? 11.982 30.509 10.656 1.00 47.70 107 ASP A N 1
ATOM 876 C CA . ASP A 1 107 ? 11.476 30.520 9.282 1.00 50.36 107 ASP A CA 1
ATOM 877 C C . ASP A 1 107 ? 10.089 31.176 9.345 1.00 49.81 107 ASP A C 1
ATOM 878 O O . ASP A 1 107 ? 9.053 30.510 9.174 1.00 48.63 107 ASP A O 1
ATOM 883 N N . LEU A 1 108 ? 10.086 32.484 9.622 1.00 46.82 108 LEU A N 1
ATOM 884 C CA . LEU A 1 108 ? 8.848 33.227 9.875 1.00 40.99 108 LEU A CA 1
ATOM 885 C C . LEU A 1 108 ? 7.938 33.210 8.668 1.00 37.41 108 LEU A C 1
ATOM 886 O O . LEU A 1 108 ? 8.387 33.428 7.547 1.00 34.47 108 LEU A O 1
ATOM 891 N N . SER A 1 109 ? 6.660 32.937 8.916 1.00 36.06 109 SER A N 1
ATOM 892 C CA . SER A 1 109 ? 5.655 32.845 7.854 1.00 35.43 109 SER A CA 1
ATOM 893 C C . SER A 1 109 ? 5.325 34.260 7.362 1.00 37.07 109 SER A C 1
ATOM 894 O O . SER A 1 109 ? 5.634 35.239 8.046 1.00 37.23 109 SER A O 1
ATOM 897 N N . GLN A 1 110 ? 4.710 34.383 6.183 1.00 38.86 110 GLN A N 1
ATOM 898 C CA . GLN A 1 110 ? 4.403 35.712 5.646 1.00 38.83 110 GLN A CA 1
ATOM 899 C C . GLN A 1 110 ? 3.450 36.512 6.534 1.00 38.61 110 GLN A C 1
ATOM 900 O O . GLN A 1 110 ? 3.557 37.741 6.610 1.00 38.94 110 GLN A O 1
ATOM 906 N N . ASP A 1 111 ? 2.527 35.823 7.201 1.00 37.99 111 ASP A N 1
ATOM 907 C CA . ASP A 1 111 ? 1.553 36.485 8.074 1.00 37.40 111 ASP A CA 1
ATOM 908 C C . ASP A 1 111 ? 2.317 37.083 9.276 1.00 36.93 111 ASP A C 1
ATOM 909 O O . ASP A 1 111 ? 2.019 38.164 9.771 1.00 39.67 111 ASP A O 1
ATOM 914 N N . GLU A 1 112 ? 3.302 36.350 9.759 1.00 35.15 112 GLU A N 1
ATOM 915 C CA . GLU A 1 112 ? 4.042 36.770 10.911 1.00 32.91 112 GLU A CA 1
ATOM 916 C C . GLU A 1 112 ? 4.914 37.956 10.507 1.00 33.67 112 GLU A C 1
ATOM 917 O O . GLU A 1 112 ? 4.905 39.001 11.162 1.00 33.05 112 GLU A O 1
ATOM 923 N N . ILE A 1 113 ? 5.636 37.814 9.395 1.00 32.71 113 ILE A N 1
ATOM 924 C CA . ILE A 1 113 ? 6.378 38.945 8.850 1.00 30.33 113 ILE A CA 1
ATOM 925 C C . ILE A 1 113 ? 5.509 40.203 8.752 1.00 29.41 113 ILE A C 1
ATOM 926 O O . ILE A 1 113 ? 5.976 41.247 9.142 1.00 30.19 113 ILE A O 1
ATOM 931 N N . GLU A 1 114 ? 4.262 40.095 8.273 1.00 29.00 114 GLU A N 1
ATOM 932 C CA . GLU A 1 114 ? 3.418 41.263 8.005 1.00 32.00 114 GLU A CA 1
ATOM 933 C C . GLU A 1 114 ? 2.923 41.919 9.274 1.00 33.28 114 GLU A C 1
ATOM 934 O O . GLU A 1 114 ? 2.871 43.147 9.373 1.00 34.01 114 GLU A O 1
ATOM 940 N N . GLU A 1 115 ? 2.486 41.084 10.207 1.00 36.77 115 GLU A N 1
ATOM 941 C CA . GLU A 1 115 ? 2.116 41.492 11.566 1.00 34.05 115 GLU A CA 1
ATOM 942 C C . GLU A 1 115 ? 3.204 42.327 12.214 1.00 35.05 115 GLU A C 1
ATOM 943 O O . GLU A 1 115 ? 2.917 43.378 12.819 1.00 33.50 115 GLU A O 1
ATOM 949 N N . LEU A 1 116 ? 4.453 41.865 12.103 1.00 31.36 116 LEU A N 1
ATOM 950 C CA . LEU A 1 116 ? 5.547 42.584 12.724 1.00 32.22 116 LEU A CA 1
ATOM 951 C C . LEU A 1 116 ? 5.770 43.894 12.000 1.00 32.07 116 LEU A C 1
ATOM 952 O O . LEU A 1 116 ? 6.148 44.890 12.596 1.00 33.53 116 LEU A O 1
ATOM 957 N N . ARG A 1 117 ? 5.541 43.907 10.700 1.00 33.74 117 ARG A N 1
ATOM 958 C CA . ARG A 1 117 ? 5.613 45.166 9.977 1.00 36.66 117 ARG A CA 1
ATOM 959 C C . ARG A 1 117 ? 4.535 46.103 10.518 1.00 36.81 117 ARG A C 1
ATOM 960 O O . ARG A 1 117 ? 4.828 47.230 10.888 1.00 39.96 117 ARG A O 1
ATOM 968 N N . ASN A 1 118 ? 3.299 45.615 10.590 1.00 36.93 118 ASN A N 1
ATOM 969 C CA . ASN A 1 118 ? 2.184 46.371 11.173 1.00 38.81 118 ASN A CA 1
ATOM 970 C C . ASN A 1 118 ? 2.428 46.927 12.578 1.00 38.11 118 ASN A C 1
ATOM 971 O O . ASN A 1 118 ? 1.845 47.933 12.942 1.00 41.63 118 ASN A O 1
ATOM 976 N N . ILE A 1 119 ? 3.298 46.273 13.342 1.00 38.47 119 ILE A N 1
ATOM 977 C CA . ILE A 1 119 ? 3.601 46.633 14.715 1.00 35.16 119 ILE A CA 1
ATOM 978 C C . ILE A 1 119 ? 4.527 47.826 14.793 1.00 37.66 119 ILE A C 1
ATOM 979 O O . ILE A 1 119 ? 4.329 48.719 15.641 1.00 34.66 119 ILE A O 1
ATOM 984 N N . LEU A 1 120 ? 5.542 47.828 13.930 1.00 40.35 120 LEU A N 1
ATOM 985 C CA . LEU A 1 120 ? 6.480 48.953 13.811 1.00 43.80 120 LEU A CA 1
ATOM 986 C C . LEU A 1 120 ? 5.771 50.188 13.253 1.00 47.89 120 LEU A C 1
ATOM 987 O O . LEU A 1 120 ? 5.789 51.265 13.871 1.00 51.62 120 LEU A O 1
ATOM 992 N N . ASN A 1 121 ? 5.117 50.004 12.104 1.00 51.34 121 ASN A N 1
ATOM 993 C CA . ASN A 1 121 ? 4.312 51.046 11.443 1.00 53.02 121 ASN A CA 1
ATOM 994 C C . ASN A 1 121 ? 3.192 51.693 12.296 1.00 54.96 121 ASN A C 1
ATOM 995 O O . ASN A 1 121 ? 2.482 52.557 11.792 1.00 55.37 121 ASN A O 1
ATOM 1000 N N . LYS A 1 122 ? 3.024 51.279 13.557 1.00 57.81 122 LYS A N 1
ATOM 1001 C CA . LYS A 1 122 ? 2.071 51.920 14.478 1.00 60.08 122 LYS A CA 1
ATOM 1002 C C . LYS A 1 122 ? 2.774 52.962 15.399 1.00 62.82 122 LYS A C 1
ATOM 1003 O O . LYS A 1 122 ? 2.446 53.088 16.584 1.00 62.50 122 LYS A O 1
ATOM 1009 N N . LYS A 1 123 ? 3.714 53.726 14.823 1.00 65.18 123 LYS A N 1
ATOM 1010 C CA . LYS A 1 123 ? 4.528 54.727 15.542 1.00 65.14 123 LYS A CA 1
ATOM 1011 C C . LYS A 1 123 ? 5.261 54.132 16.769 1.00 65.14 123 LYS A C 1
ATOM 1012 O O . LYS A 1 123 ? 5.798 53.017 16.728 1.00 64.79 123 LYS A O 1
ATOM 1019 N N . MET B 1 1 ? 19.852 10.616 25.487 1.00 52.76 1 MET B N 1
ATOM 1020 C CA . MET B 1 1 ? 21.302 10.332 25.733 1.00 56.08 1 MET B CA 1
ATOM 1021 C C . MET B 1 1 ? 22.259 11.506 25.465 1.00 58.15 1 MET B C 1
ATOM 1022 O O . MET B 1 1 ? 23.465 11.359 25.699 1.00 60.41 1 MET B O 1
ATOM 1027 N N . ASP B 1 2 ? 21.744 12.643 24.963 1.00 56.81 2 ASP B N 1
ATOM 1028 C CA . ASP B 1 2 ? 22.549 13.877 24.832 1.00 53.56 2 ASP B CA 1
ATOM 1029 C C . ASP B 1 2 ? 22.809 14.339 26.236 1.00 47.00 2 ASP B C 1
ATOM 1030 O O . ASP B 1 2 ? 22.102 13.953 27.150 1.00 44.19 2 ASP B O 1
ATOM 1035 N N . ASN B 1 3 ? 23.821 15.174 26.408 1.00 43.31 3 ASN B N 1
ATOM 1036 C CA . ASN B 1 3 ? 24.165 15.666 27.724 1.00 37.58 3 ASN B CA 1
ATOM 1037 C C . ASN B 1 3 ? 22.971 16.437 28.325 1.00 38.07 3 ASN B C 1
ATOM 1038 O O . ASN B 1 3 ? 22.082 16.922 27.595 1.00 37.54 3 ASN B O 1
ATOM 1043 N N . LYS B 1 4 ? 22.967 16.520 29.659 1.00 36.81 4 LYS B N 1
ATOM 1044 C CA . LYS B 1 4 ? 21.994 17.302 30.459 1.00 35.81 4 LYS B CA 1
ATOM 1045 C C . LYS B 1 4 ? 21.846 18.783 30.010 1.00 33.12 4 LYS B C 1
ATOM 1046 O O . LYS B 1 4 ? 22.832 19.503 29.836 1.00 28.27 4 LYS B O 1
ATOM 1052 N N . THR B 1 5 ? 20.609 19.221 29.800 1.00 32.27 5 THR B N 1
ATOM 1053 C CA . THR B 1 5 ? 20.313 20.619 29.521 1.00 30.93 5 THR B CA 1
ATOM 1054 C C . THR B 1 5 ? 20.434 21.540 30.762 1.00 33.12 5 THR B C 1
ATOM 1055 O O . THR B 1 5 ? 19.929 21.223 31.852 1.00 24.63 5 THR B O 1
ATOM 1059 N N . TYR B 1 6 ? 21.122 22.674 30.570 1.00 33.18 6 TYR B N 1
ATOM 1060 C CA . TYR B 1 6 ? 21.322 23.640 31.628 1.00 34.21 6 TYR B CA 1
ATOM 1061 C C . TYR B 1 6 ? 20.952 25.051 31.196 1.00 35.20 6 TYR B C 1
ATOM 1062 O O . TYR B 1 6 ? 21.096 25.453 30.023 1.00 35.44 6 TYR B O 1
ATOM 1071 N N . GLU B 1 7 ? 20.533 25.795 32.202 1.00 36.37 7 GLU B N 1
ATOM 1072 C CA . GLU B 1 7 ? 20.378 27.241 32.149 1.00 38.39 7 GLU B CA 1
ATOM 1073 C C . GLU B 1 7 ? 21.759 27.854 32.397 1.00 35.54 7 GLU B C 1
ATOM 1074 O O . GLU B 1 7 ? 22.668 27.205 32.946 1.00 35.78 7 GLU B O 1
ATOM 1080 N N . ILE B 1 8 ? 21.892 29.095 31.960 1.00 30.98 8 ILE B N 1
ATOM 1081 C CA . ILE B 1 8 ? 23.103 29.860 32.049 1.00 28.11 8 ILE B CA 1
ATOM 1082 C C . ILE B 1 8 ? 22.745 31.090 32.829 1.00 24.40 8 ILE B C 1
ATOM 1083 O O . ILE B 1 8 ? 21.823 31.790 32.493 1.00 25.49 8 ILE B O 1
ATOM 1088 N N . SER B 1 9 ? 23.493 31.365 33.879 1.00 24.48 9 SER B N 1
ATOM 1089 C CA . SER B 1 9 ? 23.223 32.523 34.715 1.00 21.22 9 SER B CA 1
ATOM 1090 C C . SER B 1 9 ? 23.810 33.740 34.066 1.00 21.54 9 SER B C 1
ATOM 1091 O O . SER B 1 9 ? 24.709 33.655 33.211 1.00 23.80 9 SER B O 1
ATOM 1094 N N . SER B 1 10 ? 23.320 34.872 34.512 1.00 18.38 10 SER B N 1
ATOM 1095 C CA . SER B 1 10 ? 23.779 36.152 34.052 1.00 20.96 10 SER B CA 1
ATOM 1096 C C . SER B 1 10 ? 25.298 36.292 34.077 1.00 23.52 10 SER B C 1
ATOM 1097 O O . SER B 1 10 ? 25.906 36.846 33.170 1.00 27.73 10 SER B O 1
ATOM 1100 N N . ALA B 1 11 ? 25.921 35.801 35.129 1.00 24.86 11 ALA B N 1
ATOM 1101 C CA . ALA B 1 11 ? 27.350 35.960 35.238 1.00 26.82 11 ALA B CA 1
ATOM 1102 C C . ALA B 1 11 ? 28.088 34.975 34.321 1.00 23.11 11 ALA B C 1
ATOM 1103 O O . ALA B 1 11 ? 29.175 35.264 33.857 1.00 27.73 11 ALA B O 1
ATOM 1105 N N . GLU B 1 12 ? 27.501 33.816 34.066 1.00 20.00 12 GLU B N 1
ATOM 1106 C CA . GLU B 1 12 ? 28.047 32.905 33.069 1.00 17.40 12 GLU B CA 1
ATOM 1107 C C . GLU B 1 12 ? 27.954 33.489 31.664 1.00 21.02 12 GLU B C 1
ATOM 1108 O O . GLU B 1 12 ? 28.806 33.244 30.815 1.00 20.58 12 GLU B O 1
ATOM 1114 N N . TRP B 1 13 ? 26.932 34.299 31.404 1.00 24.37 13 TRP B N 1
ATOM 1115 C CA . TRP B 1 13 ? 26.82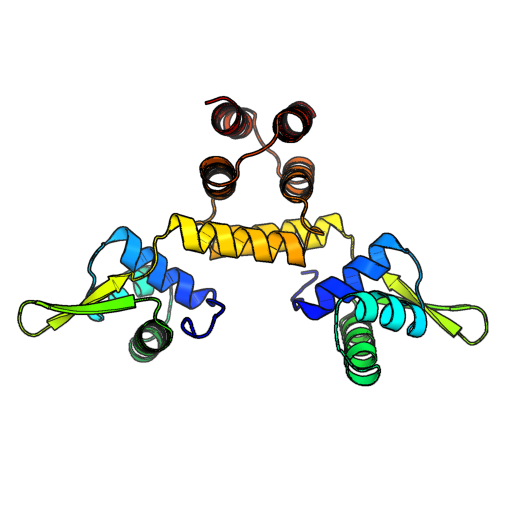6 34.932 30.098 1.00 23.90 13 TRP B CA 1
ATOM 1116 C C . TRP B 1 13 ? 27.951 35.941 29.877 1.00 27.02 13 TRP B C 1
ATOM 1117 O O . TRP B 1 13 ? 28.422 36.101 28.755 1.00 28.86 13 TRP B O 1
ATOM 1128 N N . GLU B 1 14 ? 28.376 36.618 30.943 1.00 27.25 14 GLU B N 1
ATOM 1129 C CA . GLU B 1 14 ? 29.465 37.574 30.855 1.00 24.72 14 GLU B CA 1
ATOM 1130 C C . GLU B 1 14 ? 30.728 36.829 30.430 1.00 24.00 14 GLU B C 1
ATOM 1131 O O . GLU B 1 14 ? 31.514 37.304 29.617 1.00 25.62 14 GLU B O 1
ATOM 1137 N N . VAL B 1 15 ? 30.910 35.636 30.964 1.00 24.31 15 VAL B N 1
ATOM 1138 C CA . VAL B 1 15 ? 32.096 34.846 30.640 1.00 23.31 15 VAL B CA 1
ATOM 1139 C C . VAL B 1 15 ? 32.040 34.333 29.200 1.00 22.15 15 VAL B C 1
ATOM 1140 O O . VAL B 1 15 ? 33.073 34.308 28.511 1.00 14.63 15 VAL B O 1
ATOM 1144 N N . MET B 1 16 ? 30.843 33.924 28.763 1.00 20.91 16 MET B N 1
ATOM 1145 C CA . MET B 1 16 ? 30.702 33.242 27.488 1.00 20.91 16 MET B CA 1
ATOM 1146 C C . MET B 1 16 ? 30.844 34.279 26.415 1.00 22.01 16 MET B C 1
ATOM 1147 O O . MET B 1 16 ? 31.471 34.049 25.392 1.00 24.96 16 MET B O 1
ATOM 1152 N N . ASN B 1 17 ? 30.287 35.454 26.652 1.00 25.94 17 ASN B N 1
ATOM 1153 C CA . ASN B 1 17 ? 30.425 36.549 25.681 1.00 27.44 17 ASN B CA 1
ATOM 1154 C C . ASN B 1 17 ? 31.889 37.001 25.509 1.00 25.61 17 ASN B C 1
ATOM 1155 O O . ASN B 1 17 ? 32.257 37.517 24.453 1.00 25.87 17 ASN B O 1
ATOM 1160 N N . ILE B 1 18 ? 32.718 36.803 26.532 1.00 24.75 18 ILE B N 1
ATOM 1161 C CA . ILE B 1 18 ? 34.144 37.117 26.390 1.00 24.25 18 ILE B CA 1
ATOM 1162 C C . ILE B 1 18 ? 34.781 36.021 25.548 1.00 22.52 18 ILE B C 1
ATOM 1163 O O . ILE B 1 18 ? 35.507 36.303 24.584 1.00 20.95 18 ILE B O 1
ATOM 1168 N N . ILE B 1 19 ? 34.478 34.770 25.882 1.00 20.66 19 ILE B N 1
ATOM 1169 C CA . ILE B 1 19 ? 34.971 33.633 25.088 1.00 21.43 19 ILE B CA 1
ATOM 1170 C C . ILE B 1 19 ? 34.680 33.723 23.573 1.00 22.72 19 ILE B C 1
ATOM 1171 O O . ILE B 1 19 ? 35.613 33.528 22.758 1.00 23.00 19 ILE B O 1
ATOM 1176 N N . TRP B 1 20 ? 33.417 34.033 23.220 1.00 20.67 20 TRP B N 1
ATOM 1177 C CA . TRP B 1 20 ? 32.975 34.262 21.841 1.00 18.53 20 TRP B CA 1
ATOM 1178 C C . TRP B 1 20 ? 33.681 35.444 21.175 1.00 21.09 20 TRP B C 1
ATOM 1179 O O . TRP B 1 20 ? 34.045 35.370 20.011 1.00 24.61 20 TRP B O 1
ATOM 1190 N N . MET B 1 21 ? 33.891 36.525 21.909 1.00 24.14 21 MET B N 1
ATOM 1191 C CA . MET B 1 21 ? 34.606 37.703 21.391 1.00 28.09 21 MET B CA 1
ATOM 1192 C C . MET B 1 21 ? 36.073 37.372 21.089 1.00 29.73 21 MET B C 1
ATOM 1193 O O . MET B 1 21 ? 36.604 37.797 20.065 1.00 31.24 21 MET B O 1
ATOM 1198 N N . LYS B 1 22 ? 36.719 36.595 21.964 1.00 30.55 22 LYS B N 1
ATOM 1199 C CA . LYS B 1 22 ? 38.144 36.305 21.828 1.00 28.86 22 LYS B CA 1
ATOM 1200 C C . LYS B 1 22 ? 38.436 35.003 21.051 1.00 29.33 22 LYS B C 1
ATOM 1201 O O . LYS B 1 22 ? 39.583 34.797 20.632 1.00 28.23 22 LYS B O 1
ATOM 1207 N N . LYS B 1 23 ? 37.412 34.169 20.820 1.00 27.60 23 LYS B N 1
ATOM 1208 C CA . LYS B 1 23 ? 37.567 32.786 20.327 1.00 27.86 23 LYS B CA 1
ATOM 1209 C C . LYS B 1 23 ? 38.268 31.816 21.285 1.00 28.43 23 LYS B C 1
ATOM 1210 O O . LYS B 1 23 ? 37.678 30.800 21.630 1.00 29.81 23 LYS B O 1
ATOM 1216 N N . TYR B 1 24 ? 39.525 32.109 21.654 1.00 26.08 24 TYR B N 1
ATOM 1217 C CA . TYR B 1 24 ? 40.298 31.364 22.659 1.00 26.79 24 TYR B CA 1
ATOM 1218 C C . TYR B 1 24 ? 40.764 32.300 23.778 1.00 28.67 24 TYR B C 1
ATOM 1219 O O . TYR B 1 24 ? 41.430 33.298 23.503 1.00 30.68 24 TYR B O 1
ATOM 1228 N N . ALA B 1 25 ? 40.463 31.966 25.034 1.00 29.09 25 ALA B N 1
ATOM 1229 C CA . ALA B 1 25 ? 40.884 32.811 26.153 1.00 31.11 25 ALA B CA 1
ATOM 1230 C C . ALA B 1 25 ? 41.339 32.001 27.383 1.00 30.57 25 ALA B C 1
ATOM 1231 O O . ALA B 1 25 ? 40.687 31.051 27.779 1.00 32.71 25 ALA B O 1
ATOM 1233 N N . SER B 1 26 ? 42.441 32.404 28.007 1.00 29.71 26 SER B N 1
ATOM 1234 C CA . SER B 1 26 ? 42.887 31.740 29.223 1.00 28.47 26 SER B CA 1
ATOM 1235 C C . SER B 1 26 ? 42.069 32.244 30.393 1.00 27.54 26 SER B C 1
ATOM 1236 O O . SER B 1 26 ? 41.359 33.257 30.298 1.00 23.65 26 SER B O 1
ATOM 1239 N N . ALA B 1 27 ? 42.157 31.519 31.502 1.00 28.01 27 ALA B N 1
ATOM 1240 C CA . ALA B 1 27 ? 41.597 31.992 32.779 1.00 26.93 27 ALA B CA 1
ATOM 1241 C C . ALA B 1 27 ? 42.025 33.432 33.074 1.00 29.97 27 ALA B C 1
ATOM 1242 O O . ALA B 1 27 ? 41.185 34.270 33.395 1.00 32.02 27 ALA B O 1
ATOM 1244 N N . ASN B 1 28 ? 43.319 33.721 32.925 1.00 29.92 28 ASN B N 1
ATOM 1245 C CA . ASN B 1 28 ? 43.816 35.060 33.163 1.00 30.69 28 ASN B CA 1
ATOM 1246 C C . ASN B 1 28 ? 43.261 36.089 32.177 1.00 30.65 28 ASN B C 1
ATOM 1247 O O . ASN B 1 28 ? 42.852 37.158 32.599 1.00 33.62 28 ASN B O 1
ATOM 1252 N N . ASN B 1 29 ? 43.189 35.772 30.887 1.00 31.92 29 ASN B N 1
ATOM 1253 C CA . ASN B 1 29 ? 42.500 36.661 29.925 1.00 31.24 29 ASN B CA 1
ATOM 1254 C C . ASN B 1 29 ? 41.075 37.004 30.384 1.00 29.53 29 ASN B C 1
ATOM 1255 O O . ASN B 1 29 ? 40.593 38.104 30.144 1.00 31.22 29 ASN B O 1
ATOM 1260 N N . ILE B 1 30 ? 40.384 36.056 31.014 1.00 27.44 30 ILE B N 1
ATOM 1261 C CA . ILE B 1 30 ? 38.942 36.237 31.321 1.00 26.04 30 ILE B CA 1
ATOM 1262 C C . ILE B 1 30 ? 38.785 37.055 32.571 1.00 27.59 30 ILE B C 1
ATOM 1263 O O . ILE B 1 30 ? 37.960 37.969 32.637 1.00 27.87 30 ILE B O 1
ATOM 1268 N N . ILE B 1 31 ? 39.548 36.662 33.580 1.00 30.34 31 ILE B N 1
ATOM 1269 C CA . ILE B 1 31 ? 39.623 37.373 34.836 1.00 31.70 31 ILE B CA 1
ATOM 1270 C C . ILE B 1 31 ? 39.764 38.864 34.504 1.00 32.65 31 ILE B C 1
ATOM 1271 O O . ILE B 1 31 ? 38.883 39.657 34.824 1.00 27.97 31 ILE B O 1
ATOM 1276 N N . GLU B 1 32 ? 40.826 39.212 33.784 1.00 35.71 32 GLU B N 1
ATOM 1277 C CA . GLU B 1 32 ? 41.121 40.615 33.482 1.00 39.22 32 GLU B CA 1
ATOM 1278 C C . GLU B 1 32 ? 39.979 41.309 32.739 1.00 38.78 32 GLU B C 1
ATOM 1279 O O . GLU B 1 32 ? 39.587 42.392 33.119 1.00 39.26 32 GLU B O 1
ATOM 1285 N N . GLU B 1 33 ? 39.407 40.675 31.724 1.00 39.91 33 GLU B N 1
ATOM 1286 C CA . GLU B 1 33 ? 38.334 41.316 30.955 1.00 39.82 33 GLU B CA 1
ATOM 1287 C C . GLU B 1 33 ? 37.130 41.596 31.846 1.00 37.84 33 GLU B C 1
ATOM 1288 O O . GLU B 1 33 ? 36.528 42.667 31.768 1.00 37.66 33 GLU B O 1
ATOM 1294 N N . ILE B 1 34 ? 36.796 40.627 32.694 1.00 35.44 34 ILE B N 1
ATOM 1295 C CA . ILE B 1 34 ? 35.617 40.715 33.546 1.00 36.60 34 ILE B CA 1
ATOM 1296 C C . ILE B 1 34 ? 35.733 41.841 34.552 1.00 37.93 34 ILE B C 1
ATOM 1297 O O . ILE B 1 34 ? 34.785 42.576 34.739 1.00 36.64 34 ILE B O 1
ATOM 1302 N N . GLN B 1 35 ? 36.924 41.960 35.155 1.00 41.23 35 GLN B N 1
ATOM 1303 C CA . GLN B 1 35 ? 37.259 42.920 36.221 1.00 39.13 35 GLN B CA 1
ATOM 1304 C C . GLN B 1 35 ? 37.206 44.360 35.749 1.00 39.94 35 GLN B C 1
ATOM 1305 O O . GLN B 1 35 ? 37.035 45.267 36.555 1.00 42.28 35 GLN B O 1
ATOM 1311 N N . MET B 1 36 ? 37.346 44.560 34.444 1.00 41.43 36 MET B N 1
ATOM 1312 C CA . MET B 1 36 ? 37.163 45.865 33.826 1.00 43.99 36 MET B CA 1
ATOM 1313 C C . MET B 1 36 ? 35.762 46.415 34.086 1.00 46.32 36 MET B C 1
ATOM 1314 O O . MET B 1 36 ? 35.629 47.605 34.331 1.00 52.12 36 MET B O 1
ATOM 1319 N N . GLN B 1 37 ? 34.741 45.551 34.015 1.00 47.26 37 GLN B N 1
ATOM 1320 C CA . GLN B 1 37 ? 33.329 45.911 34.245 1.00 48.43 37 GLN B CA 1
ATOM 1321 C C . GLN B 1 37 ? 32.764 45.507 35.609 1.00 45.74 37 GLN B C 1
ATOM 1322 O O . GLN B 1 37 ? 31.811 46.128 36.058 1.00 46.12 37 GLN B O 1
ATOM 1328 N N . LYS B 1 38 ? 33.314 44.463 36.241 1.00 42.78 38 LYS B N 1
ATOM 1329 C CA . LYS B 1 38 ? 32.695 43.830 37.427 1.00 39.37 38 LYS B CA 1
ATOM 1330 C C . LYS B 1 38 ? 33.708 43.654 38.565 1.00 37.80 38 LYS B C 1
ATOM 1331 O O . LYS B 1 38 ? 34.883 43.469 38.326 1.00 31.09 38 LYS B O 1
ATOM 1337 N N . ASP B 1 39 ? 33.237 43.760 39.810 1.00 39.03 39 ASP B N 1
ATOM 1338 C CA . ASP B 1 39 ? 34.086 43.538 40.980 1.00 39.12 39 ASP B CA 1
ATOM 1339 C C . ASP B 1 39 ? 33.854 42.117 41.470 1.00 36.25 39 ASP B C 1
ATOM 1340 O O . ASP B 1 39 ? 33.219 41.893 42.511 1.00 32.62 39 ASP B O 1
ATOM 1345 N N . TRP B 1 40 ? 34.358 41.158 40.699 1.00 33.00 40 TRP B N 1
ATOM 1346 C CA . TRP B 1 40 ? 34.339 39.776 41.119 1.00 27.51 40 TRP B CA 1
ATOM 1347 C C . TRP B 1 40 ? 35.759 39.355 41.255 1.00 27.58 40 TRP B C 1
ATOM 1348 O O . TRP B 1 40 ? 36.643 39.846 40.539 1.00 25.34 40 TRP B O 1
ATOM 1359 N N . SER B 1 41 ? 35.981 38.443 42.193 1.00 25.44 41 SER B N 1
ATOM 1360 C CA . SER B 1 41 ? 37.301 37.972 42.484 1.00 21.42 41 SER B CA 1
ATOM 1361 C C . SER B 1 41 ? 37.769 36.930 41.423 1.00 24.63 41 SER B C 1
ATOM 1362 O O . SER B 1 41 ? 36.975 36.352 40.668 1.00 23.74 41 SER B O 1
ATOM 1365 N N . PRO B 1 42 ? 39.081 36.741 41.349 1.00 25.04 42 PRO B N 1
ATOM 1366 C CA . PRO B 1 42 ? 39.662 35.634 40.591 1.00 24.29 42 PRO B CA 1
ATOM 1367 C C . PRO B 1 42 ? 39.030 34.277 40.903 1.00 25.47 42 PR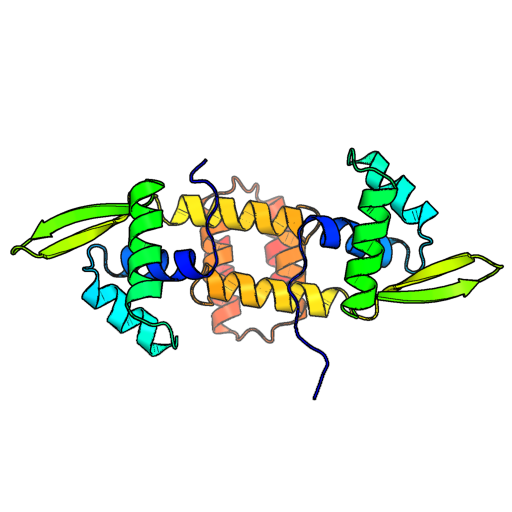O B C 1
ATOM 1368 O O . PRO B 1 42 ? 38.697 33.532 39.967 1.00 24.59 42 PRO B O 1
ATOM 1372 N N . LYS B 1 43 ? 38.913 33.941 42.186 1.00 26.97 43 LYS B N 1
ATOM 1373 C CA . LYS B 1 43 ? 38.234 32.705 42.594 1.00 27.70 43 LYS B CA 1
ATOM 1374 C C . LYS B 1 43 ? 36.851 32.680 41.984 1.00 25.29 43 LYS B C 1
ATOM 1375 O O . LYS B 1 43 ? 36.416 31.690 41.455 1.00 21.30 43 LYS B O 1
ATOM 1381 N N . THR B 1 44 ? 36.159 33.801 42.075 1.00 27.96 44 THR B N 1
ATOM 1382 C CA . THR B 1 44 ? 34.773 33.844 41.641 1.00 27.26 44 THR B CA 1
ATOM 1383 C C . THR B 1 44 ? 34.744 33.551 40.182 1.00 21.94 44 THR B C 1
ATOM 1384 O O . THR B 1 44 ? 33.990 32.726 39.731 1.00 21.62 44 THR B O 1
ATOM 1388 N N . ILE B 1 45 ? 35.613 34.207 39.447 1.00 21.79 45 ILE B N 1
ATOM 1389 C CA . ILE B 1 45 ? 35.620 34.055 38.019 1.00 21.18 45 ILE B CA 1
ATOM 1390 C C . ILE B 1 45 ? 35.987 32.649 37.580 1.00 24.23 45 I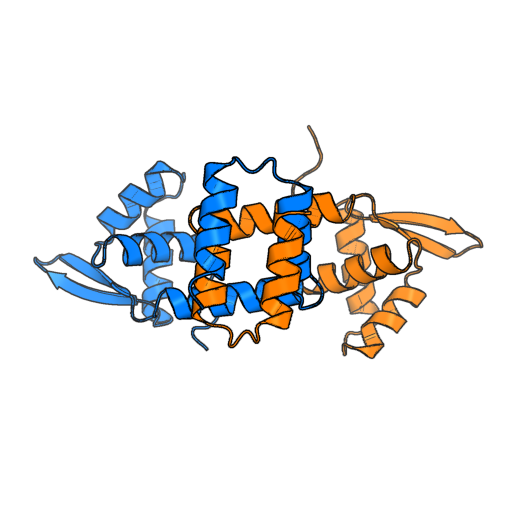LE B C 1
ATOM 1391 O O . ILE B 1 45 ? 35.370 32.135 36.643 1.00 26.43 45 ILE B O 1
ATOM 1396 N N . ARG B 1 46 ? 36.951 32.028 38.268 1.00 25.85 46 ARG B N 1
ATOM 1397 C CA . ARG B 1 46 ? 37.421 30.673 37.947 1.00 26.79 46 ARG B CA 1
ATOM 1398 C C . ARG B 1 46 ? 36.311 29.672 38.254 1.00 26.12 46 ARG B C 1
ATOM 1399 O O . ARG B 1 46 ? 36.150 28.636 37.593 1.00 30.05 46 ARG B O 1
ATOM 1407 N N . THR B 1 47 ? 35.516 29.999 39.251 1.00 26.61 47 THR B N 1
ATOM 1408 C CA . THR B 1 47 ? 34.336 29.198 39.569 1.00 23.44 47 THR B CA 1
ATOM 1409 C C . THR B 1 47 ? 33.331 29.189 38.427 1.00 22.45 47 THR B C 1
ATOM 1410 O O . THR B 1 47 ? 32.750 28.145 38.101 1.00 22.19 47 THR B O 1
ATOM 1414 N N . LEU B 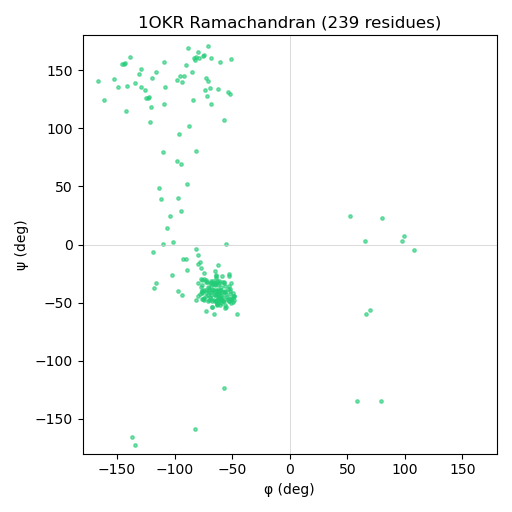1 48 ? 33.160 30.332 37.792 1.00 23.08 48 LEU B N 1
ATOM 1415 C CA . LEU B 1 48 ? 32.260 30.419 36.655 1.00 20.89 48 LEU B CA 1
ATOM 1416 C C . LEU B 1 48 ? 32.854 29.663 35.476 1.00 21.19 48 LEU B C 1
ATOM 1417 O O . LEU B 1 48 ? 32.146 28.940 34.772 1.00 17.72 48 LEU B O 1
ATOM 1422 N N . ILE B 1 49 ? 34.155 29.782 35.263 1.00 18.48 49 ILE B N 1
ATOM 1423 C CA . ILE B 1 49 ? 34.782 29.047 34.167 1.00 17.70 49 ILE B CA 1
ATOM 1424 C C . ILE B 1 49 ? 34.601 27.534 34.359 1.00 20.28 49 ILE B C 1
ATOM 1425 O O . ILE B 1 49 ? 34.125 26.850 33.484 1.00 22.40 49 ILE B O 1
ATOM 1430 N N . THR B 1 50 ? 34.963 27.043 35.540 1.00 22.86 50 THR B N 1
ATOM 1431 C CA . THR B 1 50 ? 34.745 25.664 35.950 1.00 20.18 50 THR B CA 1
ATOM 1432 C C . THR B 1 50 ? 33.310 25.162 35.816 1.00 17.65 50 THR B C 1
ATOM 1433 O O . THR B 1 50 ? 33.085 24.091 35.304 1.00 17.87 50 THR B O 1
ATOM 1437 N N . ARG B 1 51 ? 32.341 25.936 36.267 1.00 20.13 51 ARG B N 1
ATOM 1438 C CA . ARG B 1 51 ? 30.914 25.568 36.128 1.00 20.14 51 ARG B CA 1
ATOM 1439 C C . ARG B 1 51 ? 30.546 25.379 34.643 1.00 18.65 51 ARG B C 1
ATOM 1440 O O . ARG B 1 51 ? 30.003 24.366 34.273 1.00 17.42 51 ARG B O 1
ATOM 1448 N N . LEU B 1 52 ? 30.920 26.328 33.788 1.00 18.55 52 LEU B N 1
ATOM 1449 C CA . LEU B 1 52 ? 30.650 26.235 32.342 1.00 18.83 52 LEU B CA 1
ATOM 1450 C C . LEU B 1 52 ? 31.324 25.037 31.668 1.00 19.91 52 LEU B C 1
ATOM 1451 O O . LEU B 1 52 ? 30.751 24.428 30.772 1.00 18.18 52 LEU B O 1
ATOM 1456 N N . TYR B 1 53 ? 32.577 24.775 32.029 1.00 18.03 53 TYR B N 1
ATOM 1457 C CA . TYR B 1 53 ? 33.303 23.583 31.558 1.00 18.37 53 TYR B CA 1
ATOM 1458 C C . TYR B 1 53 ? 32.589 22.284 31.985 1.00 16.86 53 TYR B C 1
ATOM 1459 O O . TYR B 1 53 ? 32.308 21.394 31.173 1.00 16.82 53 TYR B O 1
ATOM 1468 N N . LYS B 1 54 ? 32.269 22.188 33.270 1.00 18.29 54 LYS B N 1
ATOM 1469 C CA . LYS B 1 54 ? 31.548 21.009 33.772 1.00 20.03 54 LYS B CA 1
ATOM 1470 C C . LYS B 1 54 ? 30.217 20.837 33.051 1.00 19.56 54 LYS B C 1
ATOM 1471 O O . LYS B 1 54 ? 29.782 19.725 32.859 1.00 21.72 54 LYS B O 1
ATOM 1477 N N . LYS B 1 55 ? 29.593 21.942 32.661 1.00 18.68 55 LYS B N 1
ATOM 1478 C CA . LYS B 1 55 ? 28.265 21.950 32.050 1.00 22.88 55 LYS B CA 1
ATOM 1479 C C . LYS B 1 55 ? 28.307 21.584 30.555 1.00 22.60 55 LYS B C 1
ATOM 1480 O O . LYS B 1 55 ? 27.288 21.223 29.927 1.00 21.47 55 LYS B O 1
ATOM 1486 N N . GLY B 1 56 ? 29.493 21.669 29.991 1.00 24.52 56 GLY B N 1
ATOM 1487 C CA . GLY B 1 56 ? 29.702 21.275 28.616 1.00 25.81 56 GLY B CA 1
ATOM 1488 C C . GLY B 1 56 ? 29.673 22.443 27.659 1.00 23.96 56 GLY B C 1
ATOM 1489 O O . GLY B 1 56 ? 29.809 22.243 26.464 1.00 27.92 56 GLY B O 1
ATOM 1490 N N . PHE B 1 57 ? 29.522 23.659 28.170 1.00 22.51 57 PHE B N 1
ATOM 1491 C CA . PHE B 1 57 ? 29.408 24.821 27.297 1.00 20.56 57 PHE B CA 1
ATOM 1492 C C . PHE B 1 57 ? 30.728 25.235 26.676 1.00 21.24 57 PHE B C 1
ATOM 1493 O O . PHE B 1 57 ? 30.709 25.869 25.619 1.00 17.40 57 PHE B O 1
ATOM 1501 N N . ILE B 1 58 ? 31.854 24.880 27.323 1.00 16.03 58 ILE B N 1
ATOM 1502 C CA . ILE B 1 58 ? 33.186 25.303 26.893 1.00 17.92 58 ILE B CA 1
ATOM 1503 C C . ILE B 1 58 ? 34.243 24.204 27.122 1.00 18.52 58 ILE B C 1
ATOM 1504 O O . ILE B 1 58 ? 34.070 23.334 27.955 1.00 19.02 58 ILE B O 1
ATOM 1509 N N . ASP B 1 59 ? 35.337 24.225 26.372 1.00 20.47 59 ASP B N 1
ATOM 1510 C CA . ASP B 1 59 ? 36.420 23.246 26.576 1.00 24.13 59 ASP B CA 1
ATOM 1511 C C . ASP B 1 59 ? 37.733 23.999 26.561 1.00 27.05 59 ASP B C 1
ATOM 1512 O O . ASP B 1 59 ? 37.724 25.219 26.543 1.00 29.75 59 ASP B O 1
ATOM 1517 N N . ARG B 1 60 ? 38.852 23.290 26.584 1.00 30.01 60 ARG B N 1
ATOM 1518 C CA . ARG B 1 60 ? 40.153 23.925 26.697 1.00 32.10 60 ARG B CA 1
ATOM 1519 C C . ARG B 1 60 ? 41.259 23.080 26.049 1.00 34.62 60 ARG B C 1
ATOM 1520 O O . ARG B 1 60 ? 41.219 21.856 26.105 1.00 36.79 60 ARG B O 1
ATOM 1528 N N . LYS B 1 61 ? 42.203 23.771 25.408 1.00 39.54 61 LYS B N 1
ATOM 1529 C CA . LYS B 1 61 ? 43.395 23.209 24.743 1.00 43.78 61 LYS B CA 1
ATOM 1530 C C . LYS B 1 61 ? 44.588 23.825 25.447 1.00 43.92 61 LYS B C 1
ATOM 1531 O O . LYS B 1 61 ? 44.532 24.991 25.797 1.00 45.46 61 LYS B O 1
ATOM 1537 N N . LYS B 1 62 ? 45.669 23.072 25.640 1.00 48.30 62 LYS B N 1
ATOM 1538 C CA . LYS B 1 62 ? 46.870 23.601 26.304 1.00 48.94 62 LYS B CA 1
ATOM 1539 C C . LYS B 1 62 ? 47.874 24.072 25.273 1.00 51.16 62 LYS B C 1
ATOM 1540 O O . LYS B 1 62 ? 48.625 23.266 24.739 1.00 54.92 62 LYS B O 1
ATOM 1546 N N . ASP B 1 63 ? 47.842 25.376 24.973 1.00 54.16 63 ASP B N 1
ATOM 1547 C CA . ASP B 1 63 ? 48.836 26.064 24.120 1.00 53.30 63 ASP B CA 1
ATOM 1548 C C . ASP B 1 63 ? 49.876 26.631 25.092 1.00 53.96 63 ASP B C 1
ATOM 1549 O O . ASP B 1 63 ? 49.511 27.124 26.182 1.00 51.11 63 ASP B O 1
ATOM 1554 N N . ASN B 1 64 ? 51.160 26.543 24.716 1.00 54.65 64 ASN B N 1
ATOM 1555 C CA . ASN B 1 64 ? 52.258 26.792 25.666 1.00 54.69 64 ASN B CA 1
ATOM 1556 C C . ASN B 1 64 ? 52.104 25.789 26.855 1.00 55.24 64 ASN B C 1
ATOM 1557 O O . ASN B 1 64 ? 51.864 24.593 26.614 1.00 56.80 64 ASN B O 1
ATOM 1562 N N . LYS B 1 65 ? 52.227 26.227 28.110 1.00 54.84 65 LYS B N 1
ATOM 1563 C CA . LYS B 1 65 ? 51.789 25.388 29.245 1.00 55.51 65 LYS B CA 1
ATOM 1564 C C . LYS B 1 65 ? 50.589 26.050 29.939 1.00 53.56 65 LYS B C 1
ATOM 1565 O O . LYS B 1 65 ? 50.567 26.165 31.175 1.00 52.44 65 LYS B O 1
ATOM 1571 N N . ILE B 1 66 ? 49.597 26.460 29.133 1.00 49.48 66 ILE B N 1
ATOM 1572 C CA . ILE B 1 66 ? 48.528 27.372 29.578 1.00 46.59 66 ILE B CA 1
ATOM 1573 C C . ILE B 1 66 ? 47.174 26.965 28.958 1.00 42.03 66 ILE B C 1
ATOM 1574 O O . ILE B 1 66 ? 46.978 27.026 27.746 1.00 39.32 66 ILE B O 1
ATOM 1579 N N . PHE B 1 67 ? 46.242 26.542 29.802 1.00 37.80 67 PHE B N 1
ATOM 1580 C CA . PHE B 1 67 ? 44.883 26.266 29.350 1.00 35.65 67 PHE B CA 1
ATOM 1581 C C . PHE B 1 67 ? 44.258 27.467 28.598 1.00 32.70 67 PHE B C 1
ATOM 1582 O O . PHE B 1 67 ? 44.325 28.617 29.047 1.00 31.08 67 PHE B O 1
ATOM 1590 N N . GLN B 1 68 ? 43.681 27.204 27.431 1.00 30.70 68 GLN B N 1
ATOM 1591 C CA . GLN B 1 68 ? 42.952 28.246 26.698 1.00 32.11 68 GLN B CA 1
ATOM 1592 C C . GLN B 1 68 ? 41.540 27.744 26.418 1.00 27.03 68 GLN B C 1
ATOM 1593 O O . GLN B 1 68 ? 41.356 26.672 25.878 1.00 26.88 68 GLN B O 1
ATOM 1599 N N . TYR B 1 69 ? 40.546 28.525 26.805 1.00 24.58 69 TYR B N 1
ATOM 1600 C CA . TYR B 1 69 ? 39.143 28.078 26.813 1.00 23.62 69 TYR B CA 1
ATOM 1601 C C . TYR B 1 69 ? 38.492 28.510 25.525 1.00 24.03 69 TYR B C 1
ATOM 1602 O O . TYR B 1 69 ? 38.828 29.553 24.992 1.00 25.09 69 TYR B O 1
ATOM 1611 N N . TYR B 1 70 ? 37.581 27.682 25.019 1.00 24.53 70 TYR B N 1
ATOM 1612 C CA . TYR B 1 70 ? 36.833 27.964 23.806 1.00 22.84 70 TYR B CA 1
ATOM 1613 C C . TYR B 1 70 ? 35.446 27.388 23.945 1.00 24.91 70 TYR B C 1
ATOM 1614 O O . TYR B 1 70 ? 35.258 26.473 24.730 1.00 26.18 70 TYR B O 1
ATOM 1623 N N . SER B 1 71 ? 34.480 27.952 23.212 1.00 25.73 71 SER B N 1
ATOM 1624 C CA . SER B 1 71 ? 33.090 27.479 23.187 1.00 27.60 71 SER B CA 1
ATOM 1625 C C . SER B 1 71 ? 32.854 26.144 22.465 1.00 29.74 71 SER B C 1
ATOM 1626 O O . SER B 1 71 ? 33.445 25.869 21.425 1.00 33.34 71 SER B O 1
ATOM 1629 N N . LEU B 1 72 ? 31.976 25.332 23.042 1.00 30.15 72 LEU B N 1
ATOM 1630 C CA . LEU B 1 72 ? 31.491 24.091 22.441 1.00 29.53 72 LEU B CA 1
ATOM 1631 C C . LEU B 1 72 ? 30.125 24.279 21.848 1.00 29.06 72 LEU B C 1
ATOM 1632 O O . LEU B 1 72 ? 29.527 23.345 21.323 1.00 29.83 72 LEU B O 1
ATOM 1637 N N . VAL B 1 73 ? 29.636 25.496 21.921 1.00 28.92 73 VAL B N 1
ATOM 1638 C CA . VAL B 1 73 ? 28.267 25.778 21.550 1.00 26.54 73 VAL B CA 1
ATOM 1639 C C . VAL B 1 73 ? 28.329 26.948 20.578 1.00 25.05 73 VAL B C 1
ATOM 1640 O O . VAL B 1 73 ? 29.083 27.874 20.776 1.00 28.44 73 VAL B O 1
ATOM 1644 N N . GLU B 1 74 ? 27.582 26.865 19.497 1.00 27.71 74 GLU B N 1
ATOM 1645 C CA . GLU B 1 74 ? 27.490 27.948 18.537 1.00 29.25 74 GLU B CA 1
ATOM 1646 C C . GLU B 1 74 ? 26.671 29.078 19.165 1.00 27.59 74 GLU B C 1
ATOM 1647 O O . GLU B 1 74 ? 25.546 28.867 19.642 1.00 28.11 74 GLU B O 1
ATOM 1653 N N . GLU B 1 75 ? 27.227 30.278 19.137 1.00 26.75 75 GLU B N 1
ATOM 1654 C CA . GLU B 1 75 ? 26.670 31.442 19.846 1.00 27.46 75 GLU B CA 1
ATOM 1655 C C . GLU B 1 75 ? 25.230 31.796 19.527 1.00 24.68 75 GLU B C 1
ATOM 1656 O O . GLU B 1 75 ? 24.489 32.184 20.407 1.00 25.08 75 GLU B O 1
ATOM 1662 N N . SER B 1 76 ? 24.896 31.741 18.251 1.00 23.03 76 SER B N 1
ATOM 1663 C CA . SER B 1 76 ? 23.620 32.192 17.722 1.00 22.53 76 SER B CA 1
ATOM 1664 C C . SER B 1 76 ? 22.573 31.125 17.976 1.00 22.07 76 SER B C 1
ATOM 1665 O O . SER B 1 76 ? 21.414 31.411 18.177 1.00 24.41 76 SER B O 1
ATOM 1668 N N . ASP B 1 77 ? 22.982 29.880 17.946 1.00 21.14 77 ASP B N 1
ATOM 1669 C CA . ASP B 1 77 ? 22.074 28.808 18.294 1.00 23.15 77 ASP B CA 1
ATOM 1670 C C . ASP B 1 77 ? 21.643 28.881 19.763 1.00 23.79 77 ASP B C 1
ATOM 1671 O O . ASP B 1 77 ? 20.444 28.780 20.068 1.00 25.40 77 ASP B O 1
ATOM 1676 N N . ILE B 1 78 ? 22.610 29.043 20.661 1.00 22.37 78 ILE B N 1
ATOM 1677 C CA . ILE B 1 78 ? 22.348 29.027 22.104 1.00 20.35 78 ILE B CA 1
ATOM 1678 C C . ILE B 1 78 ? 21.528 30.269 22.559 1.00 21.87 78 ILE B C 1
ATOM 1679 O O . ILE B 1 78 ? 20.594 30.156 23.361 1.00 23.28 78 ILE B O 1
ATOM 1684 N N . LYS B 1 79 ? 21.860 31.438 22.013 1.00 18.59 79 LYS B N 1
ATOM 1685 C CA . LYS B 1 79 ? 21.123 32.648 22.282 1.00 18.68 79 LYS B CA 1
ATOM 1686 C C . LYS B 1 79 ? 19.686 32.593 21.706 1.00 20.37 79 LYS B C 1
ATOM 1687 O O . LYS B 1 79 ? 18.786 33.187 22.275 1.00 14.56 79 LYS B O 1
ATOM 1693 N N . TYR B 1 80 ? 19.485 31.910 20.572 1.00 20.14 80 TYR B N 1
ATOM 1694 C CA . TYR B 1 80 ? 18.149 31.750 19.995 1.00 22.83 80 TYR B CA 1
ATOM 1695 C C . TYR B 1 80 ? 17.274 30.866 20.882 1.00 22.50 80 TYR B C 1
ATOM 1696 O O . TYR B 1 80 ? 16.221 31.276 21.294 1.00 28.41 80 TYR B O 1
ATOM 1705 N N . LYS B 1 81 ? 17.763 29.681 21.203 1.00 23.39 81 LYS B N 1
ATOM 1706 C CA . LYS B 1 81 ? 17.123 28.771 22.108 1.00 24.57 81 LYS B CA 1
ATOM 1707 C C . LYS B 1 81 ? 16.780 29.486 23.406 1.00 23.37 81 LYS B C 1
ATOM 1708 O O . LYS B 1 81 ? 15.665 29.344 23.907 1.00 21.77 81 LYS B O 1
ATOM 1714 N N . THR B 1 82 ? 17.732 30.238 23.963 1.00 21.48 82 THR B N 1
ATOM 1715 C CA . THR B 1 82 ? 17.499 30.947 25.231 1.00 18.71 82 THR B CA 1
ATOM 1716 C C . THR B 1 82 ? 16.347 31.969 25.054 1.00 21.62 82 THR B C 1
ATOM 1717 O O . THR B 1 82 ? 15.432 32.100 25.879 1.00 21.16 82 THR B O 1
ATOM 1721 N N . SER B 1 83 ? 16.389 32.681 23.937 1.00 21.26 83 SER B N 1
ATOM 1722 C CA . SER B 1 83 ? 15.312 33.596 23.570 1.00 19.98 83 SER B CA 1
ATOM 1723 C C . SER B 1 83 ? 13.957 32.897 23.417 1.00 18.23 83 SER B C 1
ATOM 1724 O O . SER B 1 83 ? 12.983 33.372 23.937 1.00 18.00 83 SER B O 1
ATOM 1727 N N . LYS B 1 84 ? 13.904 31.768 22.729 1.00 17.90 84 LYS B N 1
ATOM 1728 C CA . LYS B 1 84 ? 12.657 31.009 22.619 1.00 22.15 84 LYS B CA 1
ATOM 1729 C C . LYS B 1 84 ? 12.074 30.528 23.950 1.00 20.88 84 LYS B C 1
ATOM 1730 O O . LYS B 1 84 ? 10.881 30.715 24.175 1.00 24.77 84 LYS B O 1
ATOM 1736 N N . ASN B 1 85 ? 12.882 29.937 24.828 1.00 18.72 85 ASN B N 1
ATOM 1737 C CA . ASN B 1 85 ? 12.398 29.591 26.148 1.00 19.70 85 ASN B CA 1
ATOM 1738 C C . ASN B 1 85 ? 11.832 30.798 26.914 1.00 22.98 85 ASN B C 1
ATOM 1739 O O . ASN B 1 85 ? 10.780 30.682 27.578 1.00 19.80 85 ASN B O 1
ATOM 1744 N N . PHE B 1 86 ? 12.515 31.946 26.801 1.00 21.98 86 PHE B N 1
ATOM 1745 C CA . PHE B 1 86 ? 12.173 33.137 27.565 1.00 18.20 86 PHE B CA 1
ATOM 1746 C C . PHE B 1 86 ? 10.892 33.704 27.047 1.00 22.95 86 PHE B C 1
ATOM 1747 O O . PHE B 1 86 ? 10.098 34.234 27.826 1.00 23.45 86 PHE B O 1
ATOM 1755 N N . ILE B 1 87 ? 10.699 33.624 25.723 1.00 25.33 87 ILE B N 1
ATOM 1756 C CA . ILE B 1 87 ? 9.442 34.065 25.081 1.00 24.65 87 ILE B CA 1
ATOM 1757 C C . ILE B 1 87 ? 8.304 33.123 25.479 1.00 21.76 87 ILE B C 1
ATOM 1758 O O . ILE B 1 87 ? 7.241 33.556 25.782 1.00 27.06 87 ILE B O 1
ATOM 1763 N N . ASN B 1 88 ? 8.542 31.832 25.482 1.00 23.89 88 ASN B N 1
ATOM 1764 C CA . ASN B 1 88 ? 7.544 30.879 25.956 1.00 27.55 88 ASN B CA 1
ATOM 1765 C C . ASN B 1 88 ? 7.204 31.023 27.468 1.00 26.00 88 ASN B C 1
ATOM 1766 O O . ASN B 1 88 ? 6.080 30.759 27.894 1.00 23.74 88 ASN B O 1
ATOM 1771 N N . LYS B 1 89 ? 8.143 31.514 28.261 1.00 24.57 89 LYS B N 1
ATOM 1772 C CA . LYS B 1 89 ? 7.913 31.643 29.700 1.00 24.86 89 LYS B CA 1
ATOM 1773 C C . LYS B 1 89 ? 7.069 32.920 29.966 1.00 27.65 89 LYS B C 1
ATOM 1774 O O . LYS B 1 89 ? 6.060 32.893 30.717 1.00 26.06 89 LYS B O 1
ATOM 1780 N N . VAL B 1 90 ? 7.449 34.016 29.294 1.00 22.88 90 VAL B N 1
ATOM 1781 C CA . VAL B 1 90 ? 6.892 35.318 29.622 1.00 18.46 90 VAL B CA 1
ATOM 1782 C C . VAL B 1 90 ? 5.766 35.673 28.714 1.00 17.38 90 VAL B C 1
ATOM 1783 O O . VAL B 1 90 ? 4.769 36.215 29.195 1.00 15.74 90 VAL B O 1
ATOM 1787 N N . TYR B 1 91 ? 5.900 35.363 27.421 1.00 18.52 91 TYR B N 1
ATOM 1788 C CA . TYR B 1 91 ? 4.991 35.932 26.404 1.00 24.20 91 TYR B CA 1
ATOM 1789 C C . TYR B 1 91 ? 3.946 34.980 25.810 1.00 29.25 91 TYR B C 1
ATOM 1790 O O . TYR B 1 91 ? 3.313 35.306 24.814 1.00 32.93 91 TYR B O 1
ATOM 1799 N N . LYS B 1 92 ? 3.735 33.834 26.444 1.00 34.50 92 LYS B N 1
ATOM 1800 C CA . LYS B 1 92 ? 2.902 32.740 25.915 1.00 39.10 92 LYS B CA 1
ATOM 1801 C C . LYS B 1 92 ? 3.457 32.060 24.625 1.00 39.95 92 LYS B C 1
ATOM 1802 O O . LYS B 1 92 ? 2.848 31.122 24.093 1.00 43.50 92 LYS B O 1
ATOM 1808 N N . GLY B 1 93 ? 4.631 32.486 24.168 1.00 38.89 93 GLY B N 1
ATOM 1809 C CA . GLY B 1 93 ? 5.224 31.956 22.951 1.00 38.55 93 GLY B CA 1
ATOM 1810 C C . GLY B 1 93 ? 5.212 32.904 21.742 1.00 36.15 93 GLY B C 1
ATOM 1811 O O . GLY B 1 93 ? 5.766 32.543 20.692 1.00 35.11 93 GLY B O 1
ATOM 1812 N N . GLY B 1 94 ? 4.586 34.082 21.880 1.00 29.87 94 GLY B N 1
ATOM 1813 C CA . GLY B 1 94 ? 4.552 35.082 20.834 1.00 26.09 94 GLY B CA 1
ATOM 1814 C C . GLY B 1 94 ? 5.770 36.007 20.889 1.00 23.59 94 GLY B C 1
ATOM 1815 O O . GLY B 1 94 ? 5.844 36.944 21.714 1.00 22.26 94 GLY B O 1
ATOM 1816 N N . PHE B 1 95 ? 6.714 35.744 20.003 1.00 16.67 95 PHE B N 1
ATOM 1817 C CA . PHE B 1 95 ? 7.721 36.734 19.617 1.00 21.23 95 PHE B CA 1
ATOM 1818 C C . PHE B 1 95 ? 7.093 38.070 19.187 1.00 20.81 95 PHE B C 1
ATOM 1819 O O . PHE B 1 95 ? 7.563 39.139 19.546 1.00 20.22 95 PHE B O 1
ATOM 1827 N N . ASN B 1 96 ? 6.026 37.989 18.419 1.00 21.60 96 ASN B N 1
ATOM 1828 C CA . ASN B 1 96 ? 5.272 39.184 18.052 1.00 25.16 96 ASN B CA 1
ATOM 1829 C C . ASN B 1 96 ? 4.868 39.976 19.302 1.00 23.05 96 ASN B C 1
ATOM 1830 O O . ASN B 1 96 ? 4.917 41.209 19.286 1.00 17.60 96 ASN B O 1
ATOM 1835 N N . SER B 1 97 ? 4.500 39.268 20.376 1.00 21.40 97 SER B N 1
ATOM 1836 C CA . SER B 1 97 ? 4.083 39.919 21.633 1.00 23.16 97 SER B CA 1
ATOM 1837 C C . SER B 1 97 ? 5.211 40.675 22.317 1.00 18.45 97 SER B C 1
ATOM 1838 O O . SER B 1 97 ? 5.030 41.766 22.817 1.00 17.54 97 SER B O 1
ATOM 1841 N N . LEU B 1 98 ? 6.387 40.094 22.279 1.00 21.11 98 LEU B N 1
ATOM 1842 C CA . LEU B 1 98 ? 7.563 40.727 22.821 1.00 21.48 98 LEU B CA 1
ATOM 1843 C C . LEU B 1 98 ? 7.878 42.001 22.037 1.00 22.78 98 LEU B C 1
ATOM 1844 O O . LEU B 1 98 ? 8.095 43.043 22.608 1.00 22.29 98 LEU B O 1
ATOM 1849 N N . VAL B 1 99 ? 7.891 41.902 20.714 1.00 22.18 99 VAL B N 1
ATOM 1850 C CA . VAL B 1 99 ? 8.168 43.045 19.889 1.00 22.23 99 VAL B CA 1
ATOM 1851 C C . VAL B 1 99 ? 7.115 44.126 20.179 1.00 23.00 99 VAL B C 1
ATOM 1852 O O . VAL B 1 99 ? 7.464 45.262 20.407 1.00 23.03 99 VAL B O 1
ATOM 1856 N N . LEU B 1 100 ? 5.844 43.749 20.214 1.00 23.40 100 LEU B N 1
ATOM 1857 C CA . LEU B 1 100 ? 4.761 44.685 20.498 1.00 24.67 100 LEU B CA 1
ATOM 1858 C C . LEU B 1 100 ? 4.925 45.453 21.839 1.00 29.18 100 LEU B C 1
ATOM 1859 O O . LEU B 1 100 ? 4.896 46.687 21.877 1.00 28.96 100 LEU B O 1
ATOM 1864 N N . ASN B 1 101 ? 5.118 44.709 22.925 1.00 29.53 101 ASN B N 1
ATOM 1865 C CA . ASN B 1 101 ? 5.231 45.301 24.224 1.00 29.25 101 ASN B CA 1
ATOM 1866 C C . ASN B 1 101 ? 6.436 46.272 24.227 1.00 29.86 101 ASN B C 1
ATOM 1867 O O . ASN B 1 101 ? 6.373 47.363 24.794 1.00 29.98 101 ASN B O 1
ATOM 1872 N N . PHE B 1 102 ? 7.494 45.909 23.523 1.00 30.31 102 PHE B N 1
ATOM 1873 C CA . PHE B 1 102 ? 8.714 46.722 23.460 1.00 32.79 102 PHE B CA 1
ATOM 1874 C C . PHE B 1 102 ? 8.583 48.021 22.634 1.00 36.87 102 PHE B C 1
ATOM 1875 O O . PHE B 1 102 ? 9.215 49.015 22.944 1.00 38.98 102 PHE B O 1
ATOM 1883 N N . VAL B 1 103 ? 7.760 48.007 21.595 1.00 40.99 103 VAL B N 1
ATOM 1884 C CA . VAL B 1 103 ? 7.450 49.203 20.808 1.00 44.00 103 VAL B CA 1
ATOM 1885 C C . VAL B 1 103 ? 6.446 50.117 21.541 1.00 44.44 103 VAL B C 1
ATOM 1886 O O . VAL B 1 103 ? 6.540 51.339 21.453 1.00 46.58 103 VAL B O 1
ATOM 1890 N N . GLU B 1 104 ? 5.487 49.522 22.243 1.00 45.27 104 GLU B N 1
ATOM 1891 C CA . GLU B 1 104 ? 4.523 50.276 23.041 1.00 46.49 104 GLU B CA 1
ATOM 1892 C C . GLU B 1 104 ? 5.233 51.125 24.111 1.00 46.84 104 GLU B C 1
ATOM 1893 O O . GLU B 1 104 ? 4.708 52.166 24.493 1.00 50.10 104 GLU B O 1
ATOM 1899 N N . LYS B 1 105 ? 6.425 50.696 24.549 1.00 45.62 105 LYS B N 1
ATOM 1900 C CA . LYS B 1 105 ? 7.083 51.183 25.772 1.00 44.41 105 LYS B CA 1
ATOM 1901 C C . LYS B 1 105 ? 8.421 51.937 25.621 1.00 47.21 105 LYS B C 1
ATOM 1902 O O . LYS B 1 105 ? 8.723 52.795 26.435 1.00 45.49 105 LYS B O 1
ATOM 1908 N N . GLU B 1 106 ? 9.248 51.596 24.637 1.00 52.69 106 GLU B N 1
ATOM 1909 C CA . GLU B 1 106 ? 10.452 52.403 24.343 1.00 56.88 106 GLU B CA 1
ATOM 1910 C C . GLU B 1 106 ? 10.104 53.605 23.449 1.00 59.13 106 GLU B C 1
ATOM 1911 O O . GLU B 1 106 ? 9.068 53.614 22.770 1.00 56.77 106 GLU B O 1
ATOM 1917 N N . ASP B 1 107 ? 10.994 54.599 23.455 1.00 64.31 107 ASP B N 1
ATOM 1918 C CA . ASP B 1 107 ? 10.715 55.946 22.912 1.00 69.75 107 ASP 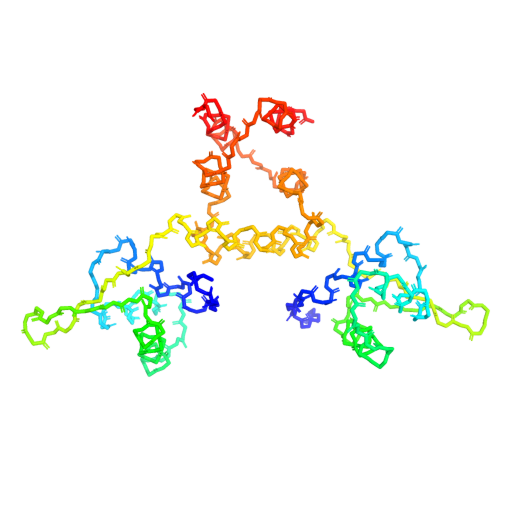B CA 1
ATOM 1919 C C . ASP B 1 107 ? 11.178 56.086 21.446 1.00 70.79 107 ASP B C 1
ATOM 1920 O O . ASP B 1 107 ? 11.482 57.191 20.980 1.00 71.95 107 ASP B O 1
ATOM 1925 N N . LEU B 1 108 ? 11.175 54.980 20.710 1.00 71.06 108 LEU B N 1
ATOM 1926 C CA . LEU B 1 108 ? 12.083 54.816 19.569 1.00 70.84 108 LEU B CA 1
ATOM 1927 C C . LEU B 1 108 ? 12.012 55.869 18.452 1.00 69.33 108 LEU B C 1
ATOM 1928 O O . LEU B 1 108 ? 11.066 55.898 17.656 1.00 67.92 108 LEU B O 1
ATOM 1933 N N . SER B 1 109 ? 13.028 56.726 18.394 1.00 69.14 109 SER B N 1
ATOM 1934 C CA . SER B 1 109 ? 13.258 57.544 17.205 1.00 69.15 109 SER B CA 1
ATOM 1935 C C . SER B 1 109 ? 13.250 56.607 16.004 1.00 68.90 109 SER B C 1
ATOM 1936 O O . SER B 1 109 ? 13.485 55.403 16.145 1.00 68.60 109 SER B O 1
ATOM 1939 N N . GLN B 1 110 ? 13.017 57.168 14.825 1.00 68.05 110 GLN B N 1
ATOM 1940 C CA . GLN B 1 110 ? 12.691 56.361 13.656 1.00 67.20 110 GLN B CA 1
ATOM 1941 C C . GLN B 1 110 ? 13.920 55.746 12.958 1.00 65.76 110 GLN B C 1
ATOM 1942 O O . GLN B 1 110 ? 13.766 54.973 12.005 1.00 66.00 110 GLN B O 1
ATOM 1948 N N . ASP B 1 111 ? 15.124 56.079 13.433 1.00 62.33 111 ASP B N 1
ATOM 1949 C CA . ASP B 1 111 ? 16.360 55.470 12.924 1.00 59.25 111 ASP B CA 1
ATOM 1950 C C . ASP B 1 111 ? 16.731 54.203 13.695 1.00 57.57 111 ASP B C 1
ATOM 1951 O O . ASP B 1 111 ? 17.498 53.364 13.199 1.00 57.19 111 ASP B O 1
ATOM 1956 N N . GLU B 1 112 ? 16.211 54.079 14.917 1.00 54.68 112 GLU B N 1
ATOM 1957 C CA . GLU B 1 112 ? 16.166 52.779 15.593 1.00 51.05 112 GLU B CA 1
ATOM 1958 C C . GLU B 1 112 ? 15.154 51.905 14.876 1.00 49.81 112 GLU B C 1
ATOM 1959 O O . GLU B 1 112 ? 15.434 50.750 14.562 1.00 45.57 112 GLU B O 1
ATOM 1965 N N . ILE B 1 113 ? 13.983 52.479 14.616 1.00 49.94 113 ILE B N 1
ATOM 1966 C CA . ILE B 1 113 ? 12.923 51.770 13.915 1.00 52.63 113 ILE B CA 1
ATOM 1967 C C . ILE B 1 113 ? 13.354 51.224 12.530 1.00 55.10 113 ILE B C 1
ATOM 1968 O O . ILE B 1 113 ? 12.940 50.126 12.147 1.00 55.01 113 ILE B O 1
ATOM 1973 N N . GLU B 1 114 ? 14.198 51.959 11.806 1.00 55.82 114 GLU B N 1
ATOM 1974 C CA . GLU B 1 114 ? 14.469 51.618 10.412 1.00 59.82 114 GLU B CA 1
ATOM 1975 C C . GLU B 1 114 ? 15.359 50.396 10.320 1.00 60.95 114 GLU B C 1
ATOM 1976 O O . GLU B 1 114 ? 15.066 49.471 9.561 1.00 59.92 114 GLU B O 1
ATOM 1982 N N . GLU B 1 115 ? 16.440 50.392 11.097 1.00 62.95 115 GLU B N 1
ATOM 1983 C CA . GLU B 1 115 ? 17.316 49.220 11.175 1.00 63.58 115 GLU B CA 1
ATOM 1984 C C . GLU B 1 115 ? 16.524 47.945 11.510 1.00 63.66 115 GLU B C 1
ATOM 1985 O O . GLU B 1 115 ? 16.970 46.854 11.155 1.00 63.91 115 GLU B O 1
ATOM 1991 N N . LEU B 1 116 ? 15.367 48.086 12.179 1.00 61.80 116 LEU B N 1
ATOM 1992 C CA . LEU B 1 116 ? 14.453 46.960 12.428 1.00 59.40 116 LEU B CA 1
ATOM 1993 C C . LEU B 1 116 ? 13.686 46.600 11.190 1.00 57.55 116 LEU B C 1
ATOM 1994 O O . LEU B 1 116 ? 13.579 45.430 10.868 1.00 56.11 116 LEU B O 1
ATOM 1999 N N . ARG B 1 117 ? 13.129 47.600 10.512 1.00 59.60 117 ARG B N 1
ATOM 2000 C CA . ARG B 1 117 ? 12.520 47.391 9.195 1.00 58.64 117 ARG B CA 1
ATOM 2001 C C . ARG B 1 117 ? 13.479 46.616 8.294 1.00 56.42 117 ARG B C 1
ATOM 2002 O O . ARG B 1 117 ? 13.086 45.678 7.620 1.00 55.08 117 ARG B O 1
ATOM 2010 N N . ASN B 1 118 ? 14.744 47.004 8.298 1.00 55.66 118 ASN B N 1
ATOM 2011 C CA . ASN B 1 118 ? 15.718 46.420 7.382 1.00 57.25 118 ASN B CA 1
ATOM 2012 C C . ASN B 1 118 ? 16.164 45.032 7.861 1.00 57.24 118 ASN B C 1
ATOM 2013 O O . ASN B 1 118 ? 16.673 44.222 7.084 1.00 55.68 118 ASN B O 1
ATOM 2018 N N . ILE B 1 119 ? 15.976 44.758 9.151 1.00 57.47 119 ILE B N 1
ATOM 2019 C CA . ILE B 1 119 ? 16.220 43.417 9.682 1.00 55.12 119 ILE B CA 1
ATOM 2020 C C . ILE B 1 119 ? 15.102 42.500 9.192 1.00 53.68 119 ILE B C 1
ATOM 2021 O O . ILE B 1 119 ? 15.330 41.329 8.928 1.00 55.16 119 ILE B O 1
ATOM 2026 N N . LEU B 1 120 ? 13.908 43.047 9.019 1.00 52.07 120 LEU B N 1
ATOM 2027 C CA . LEU B 1 120 ? 12.783 42.271 8.516 1.00 52.79 120 LEU B CA 1
ATOM 2028 C C . LEU B 1 120 ? 12.925 41.965 7.041 1.00 55.70 120 LEU B C 1
ATOM 2029 O O . LEU B 1 120 ? 12.937 40.805 6.635 1.00 56.11 120 LEU B O 1
ATOM 2034 N N . ASN B 1 121 ? 13.058 43.031 6.256 1.00 59.84 121 ASN B N 1
ATOM 2035 C CA . ASN B 1 121 ? 12.917 42.971 4.808 1.00 61.05 121 ASN B CA 1
ATOM 2036 C C . ASN B 1 121 ? 14.148 42.350 4.165 1.00 63.81 121 ASN B C 1
ATOM 2037 O O . ASN B 1 121 ? 14.028 41.538 3.241 1.00 63.70 121 ASN B O 1
ATOM 2042 N N . LYS B 1 122 ? 15.323 42.715 4.683 1.00 65.18 122 LYS B N 1
ATOM 2043 C CA . LYS B 1 122 ? 16.611 42.278 4.131 1.00 65.26 122 LYS B CA 1
ATOM 2044 C C . LYS B 1 122 ? 17.003 40.881 4.633 1.00 65.12 122 LYS B C 1
ATOM 2045 O O . LYS B 1 122 ? 16.178 40.066 5.066 1.00 65.44 122 LYS B O 1
ATOM 2051 N N . LYS B 1 123 ? 18.173 40.500 4.607 1.00 63.37 123 LYS B N 1
#

Sequence (242 aa):
KTYEISSAEWEVMNIIWMKKYASANNIIEEIQMQKDWSPKTIRTLITRLYKKGFIDRKKDNKIFQYYSLVEESDIKYKTSKNFINKVYKGGFNSLVLNFVEKEDLSQDEIEELRNILNKKMDNKTYEISSAEWEVMNIIWMKKYASANNIIEEIQMQKDWSPKTIRTLITRLYKKGFIDRKKDNKIFQYYSLVEESDIKYKTSKNFINKVYKGGFNSLVLNFVEKEDLSQDEIEELRNILNK

Foldseek 3Di:
DLDDADPLLVLLQVVQVVVQKAFLVRSVVVCVVPDPDDSVVSVVSVVVCVVVPQWHWDCDPVTTIIHGPDDPVVVVVVVVQVVCVVPPVRDPVSVVCVVVVPDPDDVVRVVVVVVVVVVD/DPADDDDADPVLVLQQVQQVVVQKAFLVRSQVVCVVPDPDDSVRSVVSVVVCVVRVQWDWDQDPNTTIIHGPDDPVVVVVVVVQVVCCVPVVRDPVSVVVVVVVPDPDDCVVVVVVVVVVPD

Secondary structure (P-SEA, 3-state):
ccccccaaaaaaaaaaaaaccccaaaaaaaaaccccccaaaaaaaaaaaaaaccccccccccbbbbbbcccaaaaaaaaaaaaaaacccccaaaaaaaaaacccccaaaaaaaaaaaacc/cccbbbbbcaaaaaaaaaaaaaccccaaaaaaaaaacccccaaaaaaaaaaaaaaccccccccccbbbbbbcccaaaaaaaaaaaaaaacccccaaaaaaaaaacccccaaaaaaaaaaacc

Organism: Staphylococcus aureus (strain N315) (NCBI:txid158879)